Protein AF-A0A3M2E470-F1 (afdb_monomer_lite)

Structure (mmCIF, N/CA/C/O backbone):
data_AF-A0A3M2E470-F1
#
_entry.id   AF-A0A3M2E470-F1
#
loop_
_atom_site.group_PDB
_atom_site.id
_atom_site.type_symbol
_atom_site.label_atom_id
_atom_site.label_alt_id
_atom_site.label_comp_id
_atom_site.label_asym_id
_atom_site.label_entity_id
_atom_site.label_seq_id
_atom_site.pdbx_PDB_ins_code
_atom_site.Cartn_x
_atom_site.Cartn_y
_atom_site.Cartn_z
_atom_site.occupancy
_atom_site.B_iso_or_equiv
_atom_site.auth_seq_id
_atom_site.auth_comp_id
_atom_site.auth_asym_id
_atom_site.auth_atom_id
_atom_site.pdbx_PDB_model_num
ATOM 1 N N . MET A 1 1 ? 44.535 25.023 -62.979 1.00 59.34 1 MET A N 1
ATOM 2 C CA . MET A 1 1 ? 44.229 23.663 -62.480 1.00 59.34 1 MET A CA 1
ATOM 3 C C . MET A 1 1 ? 44.242 23.589 -60.950 1.00 59.34 1 MET A C 1
ATOM 5 O O . MET A 1 1 ? 43.274 23.107 -60.384 1.00 59.34 1 MET A O 1
ATOM 9 N N . ASN A 1 2 ? 45.252 24.144 -60.268 1.00 74.06 2 ASN A N 1
ATOM 10 C CA . ASN A 1 2 ? 45.371 24.056 -58.799 1.00 74.06 2 ASN A CA 1
ATOM 11 C C . ASN A 1 2 ? 44.248 24.772 -58.020 1.00 74.06 2 ASN A C 1
ATOM 13 O O . ASN A 1 2 ? 43.764 24.241 -57.028 1.00 74.06 2 ASN A O 1
ATOM 17 N N . LEU A 1 3 ? 43.778 25.935 -58.491 1.00 79.00 3 LEU A N 1
ATOM 18 C CA . LEU A 1 3 ? 42.734 26.709 -57.801 1.00 79.00 3 LEU A CA 1
ATOM 19 C C . LEU A 1 3 ? 41.380 25.972 -57.759 1.00 79.00 3 LEU A C 1
ATOM 21 O O . LEU A 1 3 ? 40.707 25.953 -56.736 1.00 79.00 3 LEU A O 1
ATOM 25 N N . THR A 1 4 ? 41.007 25.313 -58.857 1.00 81.88 4 THR A N 1
ATOM 26 C CA . THR A 1 4 ? 39.757 24.549 -58.978 1.00 81.88 4 THR A CA 1
ATOM 27 C C . THR A 1 4 ? 39.742 23.343 -58.041 1.00 81.88 4 THR A C 1
ATOM 29 O O . THR A 1 4 ? 38.728 23.070 -57.408 1.00 81.88 4 THR A O 1
ATOM 32 N N . VAL A 1 5 ? 40.883 22.658 -57.906 1.00 81.88 5 VAL A N 1
ATOM 33 C CA . VAL A 1 5 ? 41.049 21.518 -56.991 1.00 81.88 5 VAL A CA 1
ATOM 34 C C . VAL A 1 5 ? 40.946 21.962 -55.528 1.00 81.88 5 VAL A C 1
ATOM 36 O O . VAL A 1 5 ? 40.300 21.280 -54.738 1.00 81.88 5 VAL A O 1
ATOM 39 N N . ILE A 1 6 ? 41.512 23.124 -55.174 1.00 84.25 6 ILE A N 1
ATOM 40 C CA . ILE A 1 6 ? 41.421 23.701 -53.819 1.00 84.25 6 ILE A CA 1
ATOM 41 C C . ILE A 1 6 ? 39.975 24.091 -53.474 1.00 84.25 6 ILE A C 1
ATOM 43 O O . ILE A 1 6 ? 39.504 23.828 -52.370 1.00 84.25 6 ILE A O 1
ATOM 47 N N . ILE A 1 7 ? 39.245 24.691 -54.416 1.00 85.12 7 ILE A N 1
ATOM 48 C CA . ILE A 1 7 ? 37.839 25.063 -54.197 1.00 85.12 7 ILE A CA 1
ATOM 49 C C . ILE A 1 7 ? 36.968 23.807 -54.049 1.00 85.12 7 ILE A C 1
ATOM 51 O O . ILE A 1 7 ? 36.155 23.731 -53.126 1.00 85.12 7 ILE A O 1
ATOM 55 N N . LEU A 1 8 ? 37.163 22.793 -54.904 1.00 86.00 8 LEU A N 1
ATOM 56 C CA . LEU A 1 8 ? 36.425 21.530 -54.805 1.00 86.00 8 LEU A CA 1
ATOM 57 C C . LEU A 1 8 ? 36.692 20.802 -53.481 1.00 86.00 8 LEU A C 1
ATOM 59 O O . LEU A 1 8 ? 35.752 20.286 -52.874 1.00 86.00 8 LEU A O 1
ATOM 63 N N . SER A 1 9 ? 37.943 20.760 -53.012 1.00 85.75 9 SER A N 1
ATOM 64 C CA . SER A 1 9 ? 38.275 20.110 -51.740 1.00 85.75 9 SER A CA 1
ATOM 65 C C . SER A 1 9 ? 37.647 20.839 -50.549 1.00 85.75 9 SER A C 1
ATOM 67 O O . SER A 1 9 ? 37.080 20.184 -49.674 1.00 85.75 9 SER A O 1
ATOM 69 N N . GLY A 1 10 ? 37.635 22.177 -50.558 1.00 86.94 10 GLY A N 1
ATOM 70 C CA . GLY A 1 10 ? 36.951 22.987 -49.546 1.00 86.94 10 GLY A CA 1
ATOM 71 C C . GLY A 1 10 ? 35.447 22.705 -49.470 1.00 86.94 10 GLY A C 1
ATOM 72 O O . GLY A 1 10 ? 34.917 22.458 -48.386 1.00 86.94 10 GLY A O 1
ATOM 73 N N . ILE A 1 11 ? 34.765 22.661 -50.621 1.00 88.62 11 ILE A N 1
ATOM 74 C CA . ILE A 1 11 ? 33.331 22.327 -50.696 1.00 88.62 11 ILE A CA 1
ATOM 75 C C . ILE A 1 11 ? 33.075 20.898 -50.193 1.00 88.62 11 ILE A C 1
ATOM 77 O O . ILE A 1 11 ? 32.142 20.665 -49.425 1.00 88.62 11 ILE A O 1
ATOM 81 N N . THR A 1 12 ? 33.928 19.942 -50.569 1.00 87.31 12 THR A N 1
ATOM 82 C CA . THR A 1 12 ? 33.795 18.534 -50.163 1.00 87.31 12 THR A CA 1
ATOM 83 C C . THR A 1 12 ? 33.929 18.365 -48.645 1.00 87.31 12 THR A C 1
ATOM 85 O O . THR A 1 12 ? 33.116 17.677 -48.028 1.00 87.31 12 THR A O 1
ATOM 88 N N . ILE A 1 13 ? 34.896 19.040 -48.013 1.00 89.56 13 ILE A N 1
ATOM 89 C CA . ILE A 1 13 ? 35.075 19.021 -46.551 1.00 89.56 13 ILE A CA 1
ATOM 90 C C . ILE A 1 13 ? 33.859 19.632 -45.840 1.00 89.56 13 ILE A C 1
ATOM 92 O O . ILE A 1 13 ? 33.401 19.089 -44.834 1.00 89.56 13 ILE A O 1
ATOM 96 N N . LEU A 1 14 ? 33.296 20.721 -46.375 1.00 89.31 14 LEU A N 1
ATOM 97 C CA . LEU A 1 14 ? 32.089 21.354 -45.834 1.00 89.31 14 LEU A CA 1
ATOM 98 C C . LEU A 1 14 ? 30.879 20.412 -45.856 1.00 89.31 14 LEU A C 1
ATOM 100 O O . LEU A 1 14 ? 30.180 20.285 -44.849 1.00 89.31 14 LEU A O 1
ATOM 104 N N . ILE A 1 15 ? 30.662 19.710 -46.971 1.00 89.25 15 ILE A N 1
ATOM 105 C CA . ILE A 1 15 ? 29.572 18.733 -47.104 1.00 89.25 15 ILE A CA 1
ATOM 106 C C . ILE A 1 15 ? 29.766 17.570 -46.123 1.00 89.25 15 ILE A C 1
ATOM 108 O O . ILE A 1 15 ? 28.826 17.202 -45.418 1.00 89.25 15 ILE A O 1
ATOM 112 N N . ILE A 1 16 ? 30.982 17.022 -46.018 1.00 90.12 16 ILE A N 1
ATOM 113 C CA . ILE A 1 16 ? 31.290 15.945 -45.063 1.00 90.12 16 ILE A CA 1
ATOM 114 C C . ILE A 1 16 ? 31.043 16.414 -43.623 1.00 90.12 16 ILE A C 1
ATOM 116 O O . ILE A 1 16 ? 30.417 15.694 -42.849 1.00 90.12 16 ILE A O 1
ATOM 120 N N . SER A 1 17 ? 31.469 17.629 -43.269 1.00 86.31 17 SER A N 1
ATOM 121 C CA . SER A 1 17 ? 31.262 18.198 -41.932 1.00 86.31 17 SER A CA 1
ATOM 122 C C . SER A 1 17 ? 29.773 18.338 -41.585 1.00 86.31 17 SER A C 1
ATOM 124 O O . SER A 1 17 ? 29.350 17.936 -40.499 1.00 86.31 17 SER A O 1
ATOM 126 N N . LEU A 1 18 ? 28.949 18.814 -42.528 1.00 87.56 18 LEU A N 1
ATOM 127 C CA . LEU A 1 18 ? 27.493 18.899 -42.359 1.00 87.56 18 LEU A CA 1
ATOM 128 C C . LEU A 1 18 ? 26.853 17.518 -42.155 1.00 87.56 18 LEU A C 1
ATOM 130 O O . LEU A 1 18 ? 26.026 17.350 -41.256 1.00 87.56 18 LEU A O 1
ATOM 134 N N . LEU A 1 19 ? 27.261 16.516 -42.941 1.00 88.75 19 LEU A N 1
ATOM 135 C CA . LEU A 1 19 ? 26.760 15.144 -42.814 1.00 88.75 19 LEU A CA 1
ATOM 136 C C . LEU A 1 19 ? 27.164 14.502 -41.478 1.00 88.75 19 LEU A C 1
ATOM 138 O O . LEU A 1 19 ? 26.324 13.895 -40.810 1.00 88.75 19 LEU A O 1
ATOM 142 N N . VAL A 1 20 ? 28.422 14.670 -41.054 1.00 90.81 20 VAL A N 1
ATOM 143 C CA . VAL A 1 20 ? 28.926 14.160 -39.768 1.00 90.81 20 VAL A CA 1
ATOM 144 C C . VAL A 1 20 ? 28.214 14.840 -38.600 1.00 90.81 20 VAL A C 1
ATOM 146 O O . VAL A 1 20 ? 27.766 14.155 -37.682 1.00 90.81 20 VAL A O 1
ATOM 149 N N . SER A 1 21 ? 28.043 16.163 -38.645 1.00 89.69 21 SER A N 1
ATOM 150 C CA . SER A 1 21 ? 27.326 16.918 -37.612 1.00 89.69 21 SER A CA 1
ATOM 151 C C . SER A 1 21 ? 25.865 16.467 -37.492 1.00 89.69 21 SER A C 1
ATOM 153 O O . SER A 1 21 ? 25.400 16.142 -36.398 1.00 89.69 21 SER A O 1
ATOM 155 N N . GLY A 1 22 ? 25.162 16.321 -38.623 1.00 88.12 22 GLY A N 1
ATOM 156 C CA . GLY A 1 22 ? 23.788 15.814 -38.646 1.00 88.12 22 GLY A CA 1
ATOM 157 C C . GLY A 1 22 ? 23.665 14.385 -38.103 1.00 88.12 22 GLY A C 1
ATOM 158 O O . GLY A 1 22 ? 22.729 14.077 -37.361 1.00 88.12 22 GLY A O 1
ATOM 159 N N . TYR A 1 23 ? 24.629 13.512 -38.411 1.00 90.38 23 TYR A N 1
ATOM 160 C CA . TYR A 1 23 ? 24.685 12.161 -37.849 1.00 90.38 23 TYR A CA 1
ATOM 161 C C . TYR A 1 23 ? 24.928 12.172 -36.333 1.00 90.38 23 TYR A C 1
ATOM 163 O O . TYR A 1 23 ? 24.230 11.474 -35.594 1.00 90.38 23 TYR A O 1
ATOM 171 N N . LEU A 1 24 ? 25.871 12.989 -35.851 1.00 90.00 24 LEU A N 1
ATOM 172 C CA . LEU A 1 24 ? 26.156 13.134 -34.422 1.00 90.00 24 LEU A CA 1
ATOM 173 C C . LEU A 1 24 ? 24.943 13.671 -33.656 1.00 90.00 24 LEU A C 1
ATOM 175 O O . LEU A 1 24 ? 24.621 13.141 -32.593 1.00 90.00 24 LEU A O 1
ATOM 179 N N . GLN A 1 25 ? 24.227 14.650 -34.212 1.00 88.06 25 GLN A N 1
ATOM 180 C CA . GLN A 1 25 ? 23.020 15.206 -33.601 1.00 88.06 25 GLN A CA 1
ATOM 181 C C . GLN A 1 25 ? 21.886 14.175 -33.528 1.00 88.06 25 GLN A C 1
ATOM 183 O O . GLN A 1 25 ? 21.301 13.990 -32.461 1.00 88.06 25 GLN A O 1
ATOM 188 N N . LYS A 1 26 ? 21.618 13.438 -34.618 1.00 89.25 26 LYS A N 1
ATOM 189 C CA . LYS A 1 26 ? 20.627 12.345 -34.614 1.00 89.25 26 LYS A CA 1
ATOM 190 C C . LYS A 1 26 ? 20.996 11.252 -33.613 1.00 89.25 26 LYS A C 1
ATOM 192 O O . LYS A 1 26 ? 20.149 10.789 -32.852 1.00 89.25 26 LYS A O 1
ATOM 197 N N . ARG A 1 27 ? 22.272 10.859 -33.562 1.00 91.00 27 ARG A N 1
ATOM 198 C CA . ARG A 1 27 ? 22.765 9.873 -32.591 1.00 91.00 27 ARG A CA 1
ATOM 199 C C . ARG A 1 27 ? 22.592 10.370 -31.154 1.00 91.00 27 ARG A C 1
ATOM 201 O O . ARG A 1 27 ? 22.166 9.593 -30.302 1.00 91.00 27 ARG A O 1
ATOM 208 N N . ALA A 1 28 ? 22.884 11.642 -30.886 1.00 89.62 28 ALA A N 1
ATOM 209 C CA . ALA A 1 28 ? 22.699 12.250 -29.572 1.00 89.62 28 ALA A CA 1
ATOM 210 C C . ALA A 1 28 ? 21.221 12.276 -29.151 1.00 89.62 28 ALA A C 1
ATOM 212 O O . ALA A 1 28 ? 20.917 11.927 -28.013 1.00 89.62 28 ALA A O 1
ATOM 213 N N . GLN A 1 29 ? 20.303 12.601 -30.068 1.00 92.00 29 GLN A N 1
ATOM 214 C CA . GLN A 1 29 ? 18.857 12.553 -29.816 1.00 92.00 29 GLN A CA 1
ATOM 215 C C . GLN A 1 29 ? 18.388 11.136 -29.465 1.00 92.00 29 GLN A C 1
ATOM 217 O O . GLN A 1 29 ? 17.754 10.942 -28.432 1.00 92.00 29 GLN A O 1
ATOM 222 N N . ILE A 1 30 ? 18.789 10.125 -30.244 1.00 91.06 30 ILE A N 1
ATOM 223 C CA . ILE A 1 30 ? 18.441 8.720 -29.971 1.00 91.06 30 ILE A CA 1
ATOM 224 C C . ILE A 1 30 ? 18.983 8.268 -28.606 1.00 91.06 30 ILE A C 1
ATOM 226 O O . ILE A 1 30 ? 18.294 7.574 -27.856 1.00 91.06 30 ILE A O 1
ATOM 230 N N . LEU A 1 31 ? 20.219 8.644 -28.260 1.00 90.75 31 LEU A N 1
ATOM 231 C CA . LEU A 1 31 ? 20.801 8.320 -26.954 1.00 90.75 31 LEU A CA 1
ATOM 232 C C . LEU A 1 31 ? 20.061 9.022 -25.808 1.00 90.75 31 LEU A C 1
ATOM 234 O O . LEU A 1 31 ? 19.823 8.398 -24.773 1.00 90.75 31 LEU A O 1
ATOM 238 N N . ALA A 1 32 ? 19.662 10.281 -25.995 1.00 91.00 32 ALA A N 1
ATOM 239 C CA . ALA A 1 32 ? 18.882 11.028 -25.015 1.00 91.00 32 ALA A CA 1
ATOM 240 C C . ALA A 1 32 ? 17.500 10.393 -24.787 1.00 91.00 32 ALA A C 1
ATOM 242 O O . ALA A 1 32 ? 17.121 10.168 -23.638 1.00 91.00 32 ALA A O 1
ATOM 243 N N . GLU A 1 33 ? 16.792 10.011 -25.854 1.00 92.88 33 GLU A N 1
ATOM 244 C CA . GLU A 1 33 ? 15.506 9.310 -25.760 1.00 92.88 33 GLU A CA 1
ATOM 245 C C . GLU A 1 33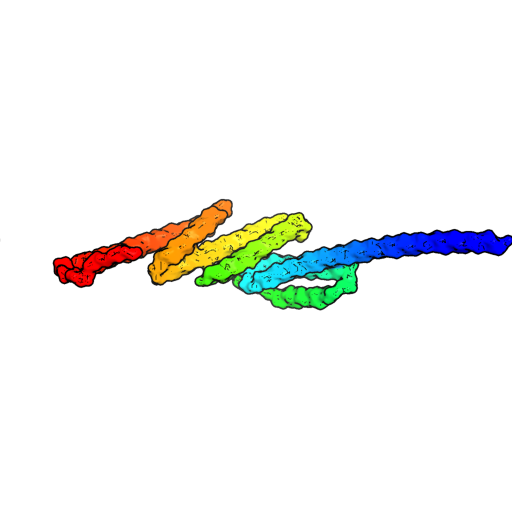 ? 15.633 7.964 -25.041 1.00 92.88 33 GLU A C 1
ATOM 247 O O . GLU A 1 33 ? 14.828 7.642 -24.165 1.00 92.88 33 GLU A O 1
ATOM 252 N N . LYS A 1 34 ? 16.662 7.173 -25.373 1.00 93.00 34 LYS A N 1
ATOM 253 C CA . LYS A 1 34 ? 16.939 5.901 -24.691 1.00 93.00 34 LYS A CA 1
ATOM 254 C C . LYS A 1 34 ? 17.196 6.109 -23.201 1.00 93.00 34 LYS A C 1
ATOM 256 O O . LYS A 1 34 ? 16.607 5.412 -22.376 1.00 93.00 34 LYS A O 1
ATOM 261 N N . ARG A 1 35 ? 18.014 7.104 -22.844 1.00 91.81 35 ARG A N 1
ATOM 262 C CA . ARG A 1 35 ? 18.291 7.458 -21.446 1.00 91.81 35 ARG A CA 1
ATOM 263 C C . ARG A 1 35 ? 17.029 7.911 -20.718 1.00 91.81 35 ARG A C 1
ATOM 265 O O . ARG A 1 35 ? 16.817 7.503 -19.578 1.00 91.81 35 ARG A O 1
ATOM 272 N N . GLN A 1 36 ? 16.182 8.713 -21.358 1.00 93.69 36 GLN A N 1
ATOM 273 C CA . GLN A 1 36 ? 14.912 9.147 -20.782 1.00 93.69 36 GLN A CA 1
ATOM 274 C C . GLN A 1 36 ? 13.989 7.951 -20.520 1.00 93.69 36 GLN A C 1
ATOM 276 O O . GLN A 1 36 ? 13.526 7.789 -19.394 1.00 93.69 36 GLN A O 1
ATOM 281 N N . LYS A 1 37 ? 13.795 7.063 -21.505 1.00 93.69 37 LYS A N 1
ATOM 282 C CA . LYS A 1 37 ? 12.983 5.841 -21.353 1.00 93.69 37 LYS A CA 1
ATOM 283 C C . LYS A 1 37 ? 13.509 4.930 -20.243 1.00 93.69 37 LYS A C 1
ATOM 285 O O . LYS A 1 37 ? 12.730 4.468 -19.408 1.00 93.69 37 LYS A O 1
ATOM 290 N N . ALA A 1 38 ? 14.825 4.720 -20.186 1.00 94.31 38 ALA A N 1
ATOM 291 C CA . ALA A 1 38 ? 15.453 3.944 -19.120 1.00 94.31 38 ALA A CA 1
ATOM 292 C C . ALA A 1 38 ? 15.195 4.560 -17.740 1.00 94.31 38 ALA A C 1
ATOM 294 O O . ALA A 1 38 ? 14.803 3.863 -16.807 1.00 94.31 38 ALA A O 1
ATOM 295 N N . THR A 1 39 ? 15.343 5.880 -17.634 1.00 93.94 39 THR A N 1
ATOM 296 C CA . THR A 1 39 ? 15.096 6.638 -16.403 1.00 93.94 39 THR A CA 1
ATOM 297 C C . THR A 1 39 ? 13.635 6.518 -15.962 1.00 93.94 39 THR A C 1
ATOM 299 O O . THR A 1 39 ? 13.365 6.258 -14.791 1.00 93.94 39 THR A O 1
ATOM 302 N N . THR A 1 40 ? 12.678 6.633 -16.889 1.00 94.31 40 THR A N 1
ATOM 303 C CA . THR A 1 40 ? 11.248 6.454 -16.598 1.00 94.31 40 THR A CA 1
ATOM 304 C C . THR A 1 40 ? 10.965 5.074 -16.013 1.00 94.31 40 THR A C 1
ATOM 306 O O . THR A 1 40 ? 10.325 4.978 -14.964 1.00 94.31 40 THR A O 1
ATOM 309 N N . HIS A 1 41 ? 11.469 4.008 -16.639 1.00 95.00 41 HIS A N 1
ATOM 310 C CA . HIS A 1 41 ? 11.281 2.656 -16.118 1.00 95.00 41 HIS A CA 1
ATOM 311 C C . HIS A 1 41 ? 11.978 2.450 -14.774 1.00 95.00 41 HIS A C 1
ATOM 313 O O . HIS A 1 41 ? 11.378 1.888 -13.861 1.00 95.00 41 HIS A O 1
ATOM 319 N N . PHE A 1 42 ? 13.193 2.971 -14.601 1.00 95.69 42 PHE A N 1
ATOM 320 C CA . PHE A 1 42 ? 13.886 2.903 -13.320 1.00 95.69 42 PHE A CA 1
ATOM 321 C C . PHE A 1 42 ? 13.072 3.556 -12.196 1.00 95.69 42 PHE A C 1
ATOM 323 O O . PHE A 1 42 ? 12.868 2.946 -11.148 1.00 95.69 42 PHE A O 1
ATOM 330 N N . TYR A 1 43 ? 12.529 4.757 -12.419 1.00 94.69 43 TYR A N 1
ATOM 331 C CA . TYR A 1 43 ? 11.699 5.434 -11.419 1.00 94.69 43 TYR A CA 1
ATOM 332 C C . TYR A 1 43 ? 10.385 4.701 -11.131 1.00 94.69 43 TYR A C 1
ATOM 334 O O . TYR A 1 43 ? 9.954 4.666 -9.979 1.00 94.69 43 TYR A O 1
ATOM 342 N N . GLN A 1 44 ? 9.757 4.080 -12.133 1.00 93.94 44 GLN A N 1
ATOM 343 C CA . GLN A 1 44 ? 8.566 3.245 -11.927 1.00 93.94 44 GLN A CA 1
ATOM 344 C C . GLN A 1 44 ? 8.873 2.021 -11.049 1.00 93.94 44 GLN A C 1
ATOM 346 O O . GLN A 1 44 ? 8.135 1.739 -10.096 1.00 93.94 44 GLN A O 1
ATOM 351 N N . GLY A 1 45 ? 9.990 1.338 -11.321 1.00 95.06 45 GLY A N 1
ATOM 352 C CA . GLY A 1 45 ? 10.483 0.236 -10.494 1.00 95.06 45 GLY A CA 1
ATOM 353 C C . GLY A 1 45 ? 10.796 0.693 -9.068 1.00 95.06 45 GLY A C 1
ATOM 354 O O . GLY A 1 45 ? 10.302 0.101 -8.112 1.00 95.06 45 GLY A O 1
ATOM 355 N N . LEU A 1 46 ? 11.503 1.816 -8.914 1.00 95.19 46 LEU A N 1
ATOM 356 C CA . LEU A 1 46 ? 11.855 2.385 -7.612 1.00 95.19 46 LEU A CA 1
ATOM 357 C C . LEU A 1 46 ? 10.618 2.766 -6.789 1.00 95.19 46 LEU A C 1
ATOM 359 O O . LEU A 1 46 ? 10.558 2.489 -5.591 1.00 95.19 46 LEU A O 1
ATOM 363 N N . ASN A 1 47 ? 9.620 3.396 -7.410 1.00 94.38 47 ASN A N 1
ATOM 364 C CA . ASN A 1 47 ? 8.375 3.760 -6.733 1.00 94.38 47 ASN A CA 1
ATOM 365 C C . ASN A 1 47 ? 7.630 2.516 -6.239 1.00 94.38 47 ASN A C 1
ATOM 367 O O . ASN A 1 47 ? 7.188 2.476 -5.092 1.00 94.38 47 ASN A O 1
ATOM 371 N N . THR A 1 48 ? 7.567 1.471 -7.064 1.00 95.81 48 THR A N 1
ATOM 372 C CA . THR A 1 48 ? 6.947 0.195 -6.686 1.00 95.81 48 THR A CA 1
ATOM 373 C C . THR A 1 48 ? 7.746 -0.513 -5.579 1.00 95.81 48 THR A C 1
ATOM 375 O O . THR A 1 48 ? 7.158 -1.028 -4.628 1.00 95.81 48 THR A O 1
ATOM 378 N N . ALA A 1 49 ? 9.081 -0.460 -5.619 1.00 94.81 49 ALA A N 1
ATOM 379 C CA . ALA A 1 49 ? 9.949 -1.002 -4.573 1.00 94.81 49 ALA A CA 1
ATOM 380 C C . ALA A 1 49 ? 9.762 -0.286 -3.222 1.00 94.81 49 ALA A C 1
ATOM 382 O O . ALA A 1 49 ? 9.683 -0.939 -2.182 1.00 94.81 49 ALA A O 1
ATOM 383 N N . LYS A 1 50 ? 9.593 1.043 -3.229 1.00 95.25 50 LYS A N 1
ATOM 384 C CA . LYS A 1 50 ? 9.259 1.811 -2.018 1.00 95.25 50 LYS A CA 1
ATOM 385 C C . LYS A 1 50 ? 7.922 1.376 -1.419 1.00 95.25 50 LYS A C 1
ATOM 387 O O . LYS A 1 50 ? 7.804 1.288 -0.200 1.00 95.25 50 LYS A O 1
ATOM 392 N N . VAL A 1 51 ? 6.921 1.081 -2.252 1.00 94.69 51 VAL A N 1
ATOM 393 C CA . VAL A 1 51 ? 5.636 0.544 -1.775 1.00 94.69 51 VAL A CA 1
ATOM 394 C C . VAL A 1 51 ? 5.827 -0.838 -1.151 1.00 94.69 51 VAL A C 1
ATOM 396 O O . VAL A 1 51 ? 5.336 -1.060 -0.049 1.00 94.69 51 VAL A O 1
ATOM 399 N N . LEU A 1 52 ? 6.609 -1.728 -1.769 1.00 93.88 52 LEU A N 1
ATOM 400 C CA . LEU A 1 52 ? 6.955 -3.027 -1.174 1.00 93.88 52 LEU A CA 1
ATOM 401 C C . LEU A 1 52 ? 7.627 -2.887 0.203 1.00 93.88 52 LEU A C 1
ATOM 403 O O . LEU A 1 52 ? 7.317 -3.647 1.120 1.00 93.88 52 LEU A O 1
ATOM 407 N N . ASP A 1 53 ? 8.514 -1.906 0.376 1.00 92.62 53 ASP A N 1
ATOM 408 C CA . ASP A 1 53 ? 9.162 -1.641 1.666 1.00 92.62 53 ASP A CA 1
ATOM 409 C C . ASP A 1 53 ? 8.173 -1.158 2.734 1.00 92.62 53 ASP A C 1
ATOM 411 O O . ASP A 1 53 ? 8.251 -1.592 3.887 1.00 92.62 53 ASP A O 1
ATOM 415 N N . LEU A 1 54 ? 7.203 -0.319 2.355 1.00 92.25 54 LEU A N 1
ATOM 416 C CA . LEU A 1 54 ? 6.142 0.149 3.255 1.00 92.25 54 LEU A CA 1
ATOM 417 C C . LEU A 1 54 ? 5.247 -0.990 3.760 1.00 92.25 54 LEU A C 1
ATOM 419 O O . LEU A 1 54 ? 4.697 -0.891 4.858 1.00 92.25 54 LEU A O 1
ATOM 423 N N . LEU A 1 55 ? 5.111 -2.067 2.986 1.00 90.81 55 LEU A N 1
ATOM 424 C CA . LEU A 1 55 ? 4.278 -3.221 3.326 1.00 90.81 55 LEU A CA 1
ATOM 425 C C . LEU A 1 55 ? 4.955 -4.210 4.282 1.00 90.81 55 LEU A C 1
ATOM 427 O O . LEU A 1 55 ? 4.332 -5.194 4.681 1.00 90.81 55 LEU A O 1
ATOM 431 N N . ARG A 1 56 ? 6.201 -3.965 4.713 1.00 86.12 56 ARG A N 1
ATOM 432 C CA . ARG A 1 56 ? 6.851 -4.814 5.723 1.00 86.12 56 ARG A CA 1
ATOM 433 C C . ARG A 1 56 ? 5.994 -4.927 6.987 1.00 86.12 56 ARG A C 1
ATOM 435 O O . ARG A 1 56 ? 5.641 -3.927 7.616 1.00 86.12 56 ARG A O 1
ATOM 442 N N . GLY A 1 57 ? 5.700 -6.171 7.368 1.00 83.56 57 GLY A N 1
ATOM 443 C CA . GLY A 1 57 ? 4.895 -6.504 8.546 1.00 83.56 57 GLY A CA 1
ATOM 444 C C . GLY A 1 57 ? 3.382 -6.353 8.358 1.00 83.56 57 GLY A C 1
ATOM 445 O O . GLY A 1 57 ? 2.645 -6.607 9.306 1.00 83.56 57 GLY A O 1
ATOM 446 N N . VAL A 1 58 ? 2.918 -5.969 7.165 1.00 89.81 58 VAL A N 1
ATOM 447 C CA . VAL A 1 58 ? 1.496 -5.927 6.808 1.00 89.81 58 VAL A CA 1
ATOM 448 C C . VAL A 1 58 ? 1.142 -7.210 6.061 1.00 89.81 58 VAL A C 1
ATOM 450 O O . VAL A 1 58 ? 1.843 -7.631 5.142 1.00 89.81 58 VAL A O 1
ATOM 453 N N . VAL A 1 59 ? 0.055 -7.853 6.470 1.00 89.75 59 VAL A N 1
ATOM 454 C CA . VAL A 1 59 ? -0.519 -9.006 5.781 1.00 89.75 59 VAL A CA 1
ATOM 455 C C . VAL A 1 59 ? -1.232 -8.494 4.536 1.00 89.75 59 VAL A C 1
ATOM 457 O O . VAL A 1 59 ? -2.216 -7.763 4.630 1.00 89.75 59 VAL A O 1
ATOM 460 N N . VAL A 1 60 ? -0.712 -8.869 3.373 1.00 91.44 60 VAL A N 1
ATOM 461 C CA . VAL A 1 60 ? -1.262 -8.526 2.060 1.00 91.44 60 VAL A CA 1
ATOM 462 C C . VAL A 1 60 ? -1.411 -9.824 1.259 1.00 91.44 60 VAL A C 1
ATOM 464 O O . VAL A 1 60 ? -0.548 -10.700 1.386 1.00 91.44 60 VAL A O 1
ATOM 467 N N . PRO A 1 61 ? -2.473 -9.963 0.447 1.00 91.38 61 PRO A N 1
ATOM 468 C CA . PRO A 1 61 ? -2.656 -11.061 -0.481 1.00 91.38 61 PRO A CA 1
ATOM 469 C C . PRO A 1 61 ? -1.397 -11.345 -1.306 1.00 91.38 61 PRO A C 1
ATOM 471 O O . PRO A 1 61 ? -0.692 -10.441 -1.769 1.00 91.38 61 PRO A O 1
ATOM 474 N N . SER A 1 62 ? -1.078 -12.634 -1.439 1.00 91.38 62 SER A N 1
ATOM 475 C CA . SER A 1 62 ? 0.177 -13.068 -2.061 1.00 91.38 62 SER A CA 1
ATOM 476 C C . SER A 1 62 ? 0.260 -12.710 -3.546 1.00 91.38 62 SER A C 1
ATOM 478 O O . SER A 1 62 ? 1.351 -12.498 -4.065 1.00 91.38 62 SER A O 1
ATOM 480 N N . ASP A 1 63 ? -0.883 -12.628 -4.218 1.00 92.56 63 ASP A N 1
ATOM 481 C CA . ASP A 1 63 ? -1.036 -12.203 -5.605 1.00 92.56 63 ASP A CA 1
ATOM 482 C C . ASP A 1 63 ? -0.628 -10.737 -5.797 1.00 92.56 63 ASP A C 1
ATOM 484 O O . ASP A 1 63 ? 0.175 -10.461 -6.687 1.00 92.56 63 ASP A O 1
ATOM 488 N N . ILE A 1 64 ? -1.062 -9.825 -4.917 1.00 94.00 64 ILE A N 1
ATOM 489 C CA . ILE A 1 64 ? -0.633 -8.415 -4.926 1.00 94.00 64 ILE A CA 1
ATOM 490 C C . ILE A 1 64 ? 0.886 -8.331 -4.756 1.00 94.00 64 ILE A C 1
ATOM 492 O O . ILE A 1 64 ? 1.569 -7.659 -5.526 1.00 94.00 64 ILE A O 1
ATOM 496 N N . MET A 1 65 ? 1.442 -9.039 -3.768 1.00 94.00 65 MET A N 1
ATOM 497 C CA . MET A 1 65 ? 2.884 -9.001 -3.499 1.00 94.00 65 MET A CA 1
ATOM 498 C C . MET A 1 65 ? 3.698 -9.555 -4.673 1.00 94.00 65 MET A C 1
ATOM 500 O O . MET A 1 65 ? 4.649 -8.911 -5.116 1.00 94.00 65 MET A O 1
ATOM 504 N N . LYS A 1 66 ? 3.305 -10.712 -5.223 1.00 93.56 66 LYS A N 1
ATOM 505 C CA . LYS A 1 66 ? 3.938 -11.311 -6.410 1.00 93.56 66 LYS A CA 1
ATOM 506 C C . LYS A 1 66 ? 3.874 -10.375 -7.611 1.00 93.56 66 LYS A C 1
ATOM 508 O O . LYS A 1 66 ? 4.872 -10.217 -8.311 1.00 93.56 66 LYS A O 1
ATOM 513 N N . TYR A 1 67 ? 2.727 -9.738 -7.826 1.00 95.06 67 TYR A N 1
ATOM 514 C CA . TYR A 1 67 ? 2.543 -8.777 -8.901 1.00 95.06 67 TYR A CA 1
ATOM 515 C C . TYR A 1 67 ? 3.490 -7.580 -8.758 1.00 95.06 67 TYR A C 1
ATOM 517 O O . TYR A 1 67 ? 4.204 -7.251 -9.702 1.00 95.06 67 TYR A O 1
ATOM 525 N N . LEU A 1 68 ? 3.577 -6.980 -7.567 1.00 95.94 68 LEU A N 1
ATOM 526 C CA . LEU A 1 68 ? 4.487 -5.862 -7.308 1.00 95.94 68 LEU A CA 1
ATOM 527 C C . LEU A 1 68 ? 5.960 -6.262 -7.493 1.00 95.94 68 LEU A C 1
ATOM 529 O O . LEU A 1 68 ? 6.711 -5.510 -8.110 1.00 95.94 68 LEU A O 1
ATOM 533 N N . PHE A 1 69 ? 6.377 -7.445 -7.023 1.00 95.88 69 PHE A N 1
ATOM 534 C CA . PHE A 1 69 ? 7.736 -7.952 -7.263 1.00 95.88 69 PHE A CA 1
ATOM 535 C C . PHE A 1 69 ? 8.034 -8.115 -8.758 1.00 95.88 69 PHE A C 1
ATOM 537 O O . PHE A 1 69 ? 9.058 -7.623 -9.233 1.00 95.88 69 PHE A O 1
ATOM 544 N N . ASN A 1 70 ? 7.126 -8.751 -9.506 1.00 95.81 70 ASN A N 1
ATOM 545 C CA . ASN A 1 70 ? 7.262 -8.926 -10.954 1.00 95.81 70 ASN A CA 1
ATOM 546 C C . ASN A 1 70 ? 7.325 -7.582 -11.688 1.00 95.81 70 ASN A C 1
ATOM 548 O O . ASN A 1 70 ? 8.085 -7.434 -12.644 1.00 95.81 70 ASN A O 1
ATOM 552 N N . LEU A 1 71 ? 6.546 -6.597 -11.241 1.00 95.38 71 LEU A N 1
ATOM 553 C CA . LEU A 1 71 ? 6.509 -5.271 -11.841 1.00 95.38 71 LEU A CA 1
ATOM 554 C C . LEU A 1 71 ? 7.839 -4.527 -11.647 1.00 95.38 71 LEU A C 1
ATOM 556 O O . LEU A 1 71 ? 8.369 -3.974 -12.611 1.00 95.38 71 LEU A O 1
ATOM 560 N N . VAL A 1 72 ? 8.417 -4.560 -10.439 1.00 96.88 72 VAL A N 1
ATOM 561 C CA . VAL A 1 72 ? 9.747 -3.977 -10.172 1.00 96.88 72 VAL A CA 1
ATOM 562 C C . VAL A 1 72 ? 10.809 -4.640 -11.045 1.00 96.88 72 VAL A C 1
ATOM 564 O O . VAL A 1 72 ? 11.554 -3.947 -11.736 1.00 96.88 72 VAL A O 1
ATOM 567 N N . GLU A 1 73 ? 10.844 -5.973 -11.053 1.00 96.25 73 GLU A N 1
ATOM 568 C CA . GLU A 1 73 ? 11.796 -6.749 -11.850 1.00 96.25 73 GLU A CA 1
ATOM 569 C C . GLU A 1 73 ? 11.682 -6.410 -13.345 1.00 96.25 73 GLU A C 1
ATOM 571 O O . GLU A 1 73 ? 12.686 -6.143 -14.007 1.00 96.25 73 GLU A O 1
ATOM 576 N N . THR A 1 74 ? 10.455 -6.342 -13.869 1.00 96.31 74 THR A N 1
ATOM 577 C CA . THR A 1 74 ? 10.180 -5.997 -15.271 1.00 96.31 74 THR A CA 1
ATOM 578 C C . THR A 1 74 ? 10.670 -4.592 -15.607 1.00 96.31 74 THR A C 1
ATOM 580 O O . THR A 1 74 ? 11.302 -4.388 -16.643 1.00 96.31 74 THR A O 1
ATOM 583 N N . HIS A 1 75 ? 10.409 -3.612 -14.742 1.00 96.38 75 HIS A N 1
ATOM 584 C CA . HIS A 1 75 ? 10.846 -2.239 -14.966 1.00 96.38 75 HIS A CA 1
ATOM 585 C C . HIS A 1 75 ? 12.365 -2.084 -14.911 1.00 96.38 75 HIS A C 1
ATOM 587 O O . HIS A 1 75 ? 12.929 -1.396 -15.760 1.00 96.38 75 HIS A O 1
ATOM 593 N N . TYR A 1 76 ? 13.045 -2.744 -13.975 1.00 97.12 76 TYR A N 1
ATOM 594 C CA . TYR A 1 76 ? 14.506 -2.704 -13.916 1.00 97.12 76 TYR A CA 1
ATOM 595 C C . TYR A 1 76 ? 15.154 -3.411 -15.112 1.00 97.12 76 TYR A C 1
ATOM 597 O O . TYR A 1 76 ? 16.082 -2.863 -15.708 1.00 97.12 76 TYR A O 1
ATOM 605 N N . LYS A 1 77 ? 14.613 -4.557 -15.550 1.00 96.25 77 LYS A N 1
ATOM 606 C CA . LYS A 1 77 ? 15.059 -5.231 -16.781 1.00 96.25 77 LYS A CA 1
ATOM 607 C C . LYS A 1 77 ? 14.877 -4.348 -18.019 1.00 96.25 77 LYS A C 1
ATOM 609 O O . LYS A 1 77 ? 15.817 -4.203 -18.794 1.00 96.25 77 LYS A O 1
ATOM 614 N N . LYS A 1 78 ? 13.726 -3.680 -18.164 1.00 95.38 78 LYS A N 1
ATOM 615 C CA . LYS A 1 78 ? 13.495 -2.708 -19.250 1.00 95.38 78 LYS A CA 1
ATOM 616 C C . LYS A 1 78 ? 14.447 -1.516 -19.168 1.00 95.38 78 LYS A C 1
ATOM 618 O O . LYS A 1 78 ? 14.974 -1.084 -20.186 1.00 95.38 78 LYS A O 1
ATOM 623 N N . ALA A 1 79 ? 14.708 -0.986 -17.973 1.00 95.31 79 ALA A N 1
ATOM 624 C CA . ALA A 1 79 ? 15.668 0.103 -17.800 1.00 95.31 79 ALA A CA 1
ATOM 625 C C . ALA A 1 79 ? 17.074 -0.302 -18.280 1.00 95.31 79 ALA A C 1
ATOM 627 O O . ALA A 1 79 ? 17.702 0.460 -19.015 1.00 95.31 79 ALA A O 1
ATOM 628 N N . LYS A 1 80 ? 17.518 -1.522 -17.944 1.00 95.69 80 LYS A N 1
ATOM 629 C CA . LYS A 1 80 ? 18.774 -2.105 -18.439 1.00 95.69 80 LYS A CA 1
ATOM 630 C C . LYS A 1 80 ? 18.773 -2.293 -19.960 1.00 95.69 80 LYS A C 1
ATOM 632 O O . LYS A 1 80 ? 19.777 -2.010 -20.600 1.00 95.69 80 LYS A O 1
ATOM 637 N N . GLU A 1 81 ? 17.660 -2.731 -20.545 1.00 94.88 81 GLU A N 1
ATOM 638 C CA . GLU A 1 81 ? 17.519 -2.899 -21.999 1.00 94.88 81 GLU A CA 1
ATOM 639 C C . GLU A 1 81 ? 17.661 -1.565 -22.752 1.00 94.88 81 GLU A C 1
ATOM 641 O O . GLU A 1 81 ? 18.405 -1.470 -23.729 1.00 94.88 81 GLU A O 1
ATOM 646 N N . PHE A 1 82 ? 17.000 -0.505 -22.274 1.00 92.75 82 PHE A N 1
ATOM 647 C CA . PHE A 1 82 ? 17.093 0.821 -22.891 1.00 92.75 82 PHE A CA 1
ATOM 648 C C . PHE A 1 82 ? 18.451 1.493 -22.663 1.00 92.75 82 PHE A C 1
ATOM 650 O O . PHE A 1 82 ? 18.934 2.209 -23.546 1.00 92.75 82 PHE A O 1
ATOM 657 N N . TRP A 1 83 ? 19.065 1.285 -21.495 1.00 93.19 83 TRP A N 1
ATOM 658 C CA . TRP A 1 83 ? 20.352 1.876 -21.140 1.00 93.19 83 TRP A CA 1
ATOM 659 C C . TRP A 1 83 ? 21.210 0.899 -20.314 1.00 93.19 83 TRP A C 1
ATOM 661 O O . TRP A 1 83 ? 21.190 0.943 -19.084 1.00 93.19 83 TRP A O 1
ATOM 671 N N . PRO A 1 84 ? 22.029 0.049 -20.961 1.00 91.38 84 PRO A N 1
ATOM 672 C CA . PRO A 1 84 ? 22.843 -0.953 -20.261 1.00 91.38 84 PRO A CA 1
ATOM 673 C C . PRO A 1 84 ? 23.881 -0.362 -19.301 1.00 91.38 84 PRO A C 1
ATOM 675 O O . PRO A 1 84 ? 24.313 -1.022 -18.367 1.00 91.38 84 PRO A O 1
ATOM 678 N N . GLN A 1 85 ? 24.272 0.896 -19.519 1.00 90.00 85 GLN A N 1
ATOM 679 C CA . GLN A 1 85 ? 25.227 1.627 -18.682 1.00 90.00 85 GLN A CA 1
ATOM 680 C C . GLN A 1 85 ? 24.550 2.303 -17.476 1.00 90.00 85 GLN A C 1
ATOM 682 O O . GLN A 1 85 ? 25.122 3.217 -16.881 1.00 90.00 85 GLN A O 1
ATOM 687 N N . TYR A 1 86 ? 23.300 1.947 -17.154 1.00 91.19 86 TYR A N 1
ATOM 688 C CA . TYR A 1 86 ? 22.589 2.566 -16.040 1.00 91.19 86 TYR A CA 1
ATOM 689 C C . TYR A 1 86 ? 23.276 2.180 -14.722 1.00 91.19 86 TYR A C 1
ATOM 691 O O . TYR A 1 86 ? 23.475 0.988 -14.477 1.00 91.19 86 TYR A O 1
ATOM 699 N N . PRO A 1 87 ? 23.651 3.146 -13.865 1.00 90.31 87 PRO A N 1
ATOM 700 C CA . PRO A 1 87 ? 24.416 2.848 -12.660 1.00 90.31 87 PRO A CA 1
ATOM 701 C C . PRO A 1 87 ? 23.690 1.854 -11.750 1.00 90.31 87 PRO A C 1
ATOM 703 O O . PRO A 1 87 ? 22.513 2.044 -11.445 1.00 90.31 87 PRO A O 1
ATOM 706 N N . ASN A 1 88 ? 24.405 0.826 -11.288 1.00 91.50 88 ASN A N 1
ATOM 707 C CA . ASN A 1 88 ? 23.941 -0.163 -10.306 1.00 91.50 88 ASN A CA 1
ATOM 708 C C . ASN A 1 88 ? 22.661 -0.936 -10.684 1.00 91.50 88 ASN A C 1
ATOM 710 O O . ASN A 1 88 ? 22.050 -1.553 -9.812 1.00 91.50 88 ASN A O 1
ATOM 714 N N . ILE A 1 89 ? 22.244 -0.933 -11.956 1.00 93.00 89 ILE A N 1
ATOM 715 C CA . ILE A 1 89 ? 20.984 -1.576 -12.358 1.00 93.00 89 ILE A CA 1
ATOM 716 C C . ILE A 1 89 ? 21.002 -3.089 -12.125 1.00 93.00 89 ILE A C 1
ATOM 718 O O . ILE A 1 89 ? 19.999 -3.649 -11.694 1.00 93.00 89 ILE A O 1
ATOM 722 N N . ASP A 1 90 ? 22.151 -3.733 -12.330 1.00 94.06 90 ASP A N 1
ATOM 723 C CA . ASP A 1 90 ? 22.326 -5.168 -12.094 1.00 94.06 90 ASP A CA 1
ATOM 724 C C . ASP A 1 90 ? 22.160 -5.523 -10.616 1.00 94.06 90 ASP A C 1
ATOM 726 O O . ASP A 1 90 ? 21.369 -6.398 -10.277 1.00 94.06 90 ASP A O 1
ATOM 730 N N . ALA A 1 91 ? 22.794 -4.755 -9.727 1.00 95.19 91 ALA A N 1
ATOM 731 C CA . ALA A 1 91 ? 22.664 -4.950 -8.287 1.00 95.19 91 ALA A CA 1
ATOM 732 C C . ALA A 1 91 ? 21.214 -4.761 -7.797 1.00 95.19 91 ALA A C 1
ATOM 734 O O . ALA A 1 91 ? 20.755 -5.486 -6.914 1.00 95.19 91 ALA A O 1
ATOM 735 N N . GLU A 1 92 ? 20.468 -3.807 -8.365 1.00 94.00 92 GLU A N 1
ATOM 736 C CA . GLU A 1 92 ? 19.051 -3.609 -8.030 1.00 94.00 92 GLU A CA 1
ATOM 737 C C . GLU A 1 92 ? 18.153 -4.739 -8.566 1.00 94.00 92 GLU A C 1
ATOM 739 O O . GLU A 1 92 ? 17.186 -5.119 -7.895 1.00 94.00 92 GLU A O 1
ATOM 744 N N . ILE A 1 93 ? 18.477 -5.314 -9.732 1.00 95.25 93 ILE A N 1
ATOM 745 C CA . ILE A 1 93 ? 17.805 -6.512 -10.259 1.00 95.25 93 ILE A CA 1
ATOM 746 C C . ILE A 1 93 ? 18.063 -7.708 -9.335 1.00 95.25 93 ILE A C 1
ATOM 748 O O . ILE A 1 93 ? 17.112 -8.343 -8.882 1.00 95.25 93 ILE A O 1
ATOM 752 N N . ASP A 1 94 ? 19.318 -7.980 -8.987 1.00 95.88 94 ASP A N 1
ATOM 753 C CA . ASP A 1 94 ? 19.673 -9.115 -8.128 1.00 95.88 94 ASP A CA 1
ATOM 754 C C . ASP A 1 94 ? 19.014 -8.997 -6.751 1.00 95.88 94 ASP A C 1
ATOM 756 O O . ASP A 1 94 ? 18.448 -9.954 -6.220 1.00 95.88 94 ASP A O 1
ATOM 760 N N . LYS A 1 95 ? 18.987 -7.783 -6.194 1.00 94.56 95 LYS A N 1
ATOM 761 C CA . LYS A 1 95 ? 18.311 -7.492 -4.929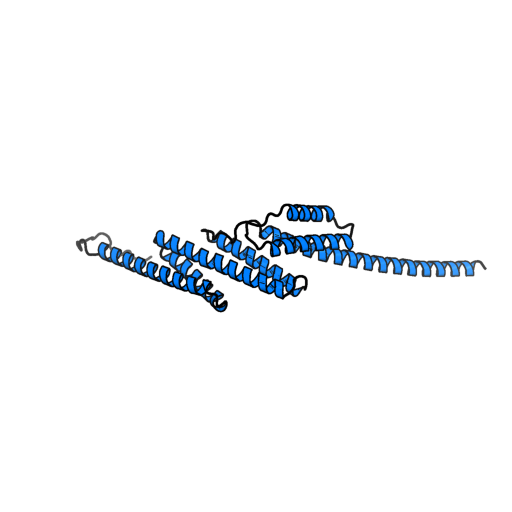 1.00 94.56 95 LYS A CA 1
ATOM 762 C C . LYS A 1 95 ? 16.814 -7.776 -4.992 1.00 94.56 95 LYS A C 1
ATOM 764 O O . LYS A 1 95 ? 16.271 -8.321 -4.028 1.00 94.56 95 LYS A O 1
ATOM 769 N N . ILE A 1 96 ? 16.114 -7.396 -6.066 1.00 94.88 96 ILE A N 1
ATOM 770 C CA . ILE A 1 96 ? 14.672 -7.663 -6.155 1.00 94.88 96 ILE A CA 1
ATOM 771 C C . ILE A 1 96 ? 14.384 -9.146 -6.401 1.00 94.88 96 ILE A C 1
ATOM 773 O O . ILE A 1 96 ? 13.453 -9.673 -5.791 1.00 94.88 96 ILE A O 1
ATOM 777 N N . VAL A 1 97 ? 15.205 -9.826 -7.206 1.00 94.31 97 VAL A N 1
ATOM 778 C CA . VAL A 1 97 ? 15.109 -11.274 -7.444 1.00 94.31 97 VAL A CA 1
ATOM 779 C C . VAL A 1 97 ? 15.296 -12.032 -6.132 1.00 94.31 97 VAL A C 1
ATOM 781 O O . VAL A 1 97 ? 14.407 -12.783 -5.733 1.00 94.31 97 VAL A O 1
ATOM 784 N N . LEU A 1 98 ? 16.353 -11.727 -5.376 1.00 93.94 98 LEU A N 1
ATOM 785 C CA . LEU A 1 98 ? 16.605 -12.347 -4.075 1.00 93.94 98 LEU A CA 1
ATOM 786 C C . LEU A 1 98 ? 15.445 -12.116 -3.094 1.00 93.94 98 LEU A C 1
ATOM 788 O O . LEU A 1 98 ? 15.030 -13.029 -2.377 1.00 93.94 98 LEU A O 1
ATOM 792 N N . ARG A 1 99 ? 14.884 -10.899 -3.054 1.00 91.81 99 ARG A N 1
ATOM 793 C CA . ARG A 1 99 ? 13.731 -10.582 -2.190 1.00 91.81 99 ARG A CA 1
ATOM 794 C C . ARG A 1 99 ? 12.466 -11.324 -2.606 1.00 91.81 99 ARG A C 1
ATOM 796 O O . ARG A 1 99 ? 11.701 -11.714 -1.728 1.00 91.81 99 ARG A O 1
ATOM 803 N N . LYS A 1 100 ? 12.246 -11.500 -3.908 1.00 92.50 100 LYS A N 1
ATOM 804 C CA . LYS A 1 100 ? 11.121 -12.251 -4.471 1.00 92.50 100 LYS A CA 1
ATOM 805 C C . LYS A 1 100 ? 11.235 -13.740 -4.144 1.00 92.50 100 LYS A C 1
ATOM 807 O O . LYS A 1 100 ? 10.251 -14.331 -3.718 1.00 92.50 100 LYS A O 1
ATOM 812 N N . GLU A 1 101 ? 12.421 -14.326 -4.279 1.00 91.56 101 GLU A N 1
ATOM 813 C CA . GLU A 1 101 ? 12.688 -15.731 -3.934 1.00 91.56 101 GLU A CA 1
ATOM 814 C C . GLU A 1 101 ? 12.586 -15.984 -2.427 1.00 91.56 101 GLU A C 1
ATOM 816 O O . GLU A 1 101 ? 12.026 -16.984 -1.983 1.00 91.56 101 GLU A O 1
ATOM 821 N N . SER A 1 102 ? 13.063 -15.032 -1.625 1.00 89.56 102 SER A N 1
ATOM 822 C CA . SER A 1 102 ? 12.983 -15.093 -0.162 1.00 89.56 102 SER A CA 1
ATOM 823 C C . SER A 1 102 ? 11.587 -14.765 0.381 1.00 89.56 102 SER A C 1
ATOM 825 O O . SER A 1 102 ? 11.348 -14.891 1.587 1.00 89.56 102 SER A O 1
ATOM 827 N N . TYR A 1 103 ? 10.659 -14.304 -0.465 1.00 87.81 103 TYR A N 1
ATOM 828 C CA . TYR A 1 103 ? 9.325 -13.915 -0.030 1.00 87.81 103 TYR A CA 1
ATOM 829 C C . TYR A 1 103 ? 8.503 -15.149 0.334 1.00 87.81 103 TYR A C 1
ATOM 831 O O . TYR A 1 103 ? 8.069 -15.926 -0.516 1.00 87.81 103 TYR A O 1
ATOM 839 N N . LYS A 1 104 ? 8.226 -15.283 1.630 1.00 85.62 104 LYS A N 1
ATOM 840 C CA . LYS A 1 104 ? 7.258 -16.246 2.144 1.00 85.62 104 LYS A CA 1
ATOM 841 C C . LYS A 1 104 ? 5.932 -15.520 2.362 1.00 85.62 104 LYS A C 1
ATOM 843 O O . LYS A 1 104 ? 5.905 -14.569 3.151 1.00 85.62 104 LYS A O 1
ATOM 848 N N . PRO A 1 105 ? 4.846 -15.920 1.677 1.00 82.38 105 PRO A N 1
ATOM 849 C CA . PRO A 1 105 ? 3.543 -15.324 1.914 1.00 82.38 105 PRO A CA 1
ATOM 850 C C . PRO A 1 105 ? 3.165 -15.489 3.384 1.00 82.38 105 PRO A C 1
ATOM 852 O O . PRO A 1 105 ? 3.457 -16.512 4.009 1.00 82.38 105 PRO A O 1
ATOM 855 N N . SER A 1 106 ? 2.544 -14.453 3.946 1.00 79.56 106 SER A N 1
ATOM 856 C CA . SER A 1 106 ? 2.087 -14.506 5.329 1.00 79.56 106 SER A CA 1
ATOM 857 C C . SER A 1 106 ? 1.095 -15.656 5.485 1.00 79.56 106 SER A C 1
ATOM 859 O O . SER A 1 106 ? 0.103 -15.717 4.766 1.00 79.56 106 SER A O 1
ATOM 861 N N . GLN A 1 107 ? 1.346 -16.547 6.445 1.00 74.69 107 GLN A N 1
ATOM 862 C CA . GLN A 1 107 ? 0.408 -17.622 6.790 1.00 74.69 107 GLN A CA 1
ATOM 863 C C . GLN A 1 107 ? -0.825 -17.099 7.540 1.00 74.69 107 GLN A C 1
ATOM 865 O O . GLN A 1 107 ? -1.802 -17.821 7.718 1.00 74.69 107 GLN A O 1
ATOM 870 N N . LYS A 1 108 ? -0.790 -15.843 8.005 1.00 77.88 108 LYS A N 1
ATOM 871 C CA . LYS A 1 108 ? -1.926 -15.231 8.690 1.00 77.88 108 LYS A CA 1
ATOM 872 C C . LYS A 1 108 ? -2.989 -14.847 7.661 1.00 77.88 108 LYS A C 1
ATOM 874 O O . LYS A 1 108 ? -2.655 -14.132 6.718 1.00 77.88 108 LYS A O 1
ATOM 879 N N . PRO A 1 109 ? -4.261 -15.224 7.870 1.00 75.06 109 PRO A N 1
ATOM 880 C CA . PRO A 1 109 ? -5.324 -14.911 6.919 1.00 75.06 109 PRO A CA 1
ATOM 881 C C . PRO A 1 109 ? -5.659 -13.413 6.877 1.00 75.06 109 PRO A C 1
ATOM 883 O O . PRO A 1 109 ? -6.188 -12.936 5.879 1.00 75.06 109 PRO A O 1
ATOM 886 N N . LYS A 1 110 ? -5.382 -12.668 7.958 1.00 82.19 110 LYS A N 1
ATOM 887 C CA . LYS A 1 110 ? -5.746 -11.251 8.117 1.00 82.19 110 LYS A CA 1
ATOM 888 C C . LYS A 1 110 ? -4.702 -10.491 8.939 1.00 82.19 110 LYS A C 1
ATOM 890 O O . LYS A 1 110 ? -3.952 -11.100 9.710 1.00 82.19 110 LYS A O 1
ATOM 895 N N . ASN A 1 111 ? -4.670 -9.162 8.820 1.00 86.19 111 ASN A N 1
ATOM 896 C CA . ASN A 1 111 ? -3.829 -8.329 9.681 1.00 86.19 111 ASN A CA 1
ATOM 897 C C . ASN A 1 111 ? -4.264 -8.444 11.154 1.00 86.19 111 ASN A C 1
ATOM 899 O O . ASN A 1 111 ? -5.462 -8.420 11.450 1.00 86.19 111 ASN A O 1
ATOM 903 N N . PRO A 1 112 ? -3.335 -8.545 12.114 1.00 85.38 112 PRO A N 1
ATOM 904 C CA . PRO A 1 112 ? -3.710 -8.434 13.517 1.00 85.38 112 PRO A CA 1
ATOM 905 C C . PRO A 1 112 ? -4.243 -7.024 13.787 1.00 85.38 112 PRO A C 1
ATOM 907 O O . PRO A 1 112 ? -3.640 -6.048 13.348 1.00 85.38 112 PRO A O 1
ATOM 910 N N . VAL A 1 113 ? -5.357 -6.921 14.513 1.00 87.06 113 VAL A N 1
ATOM 911 C CA . VAL A 1 113 ? -5.905 -5.633 14.964 1.00 87.06 113 VAL A CA 1
ATOM 912 C C . VAL A 1 113 ? -5.067 -5.158 16.156 1.00 87.06 113 VAL A C 1
ATOM 914 O O . VAL A 1 113 ? -5.133 -5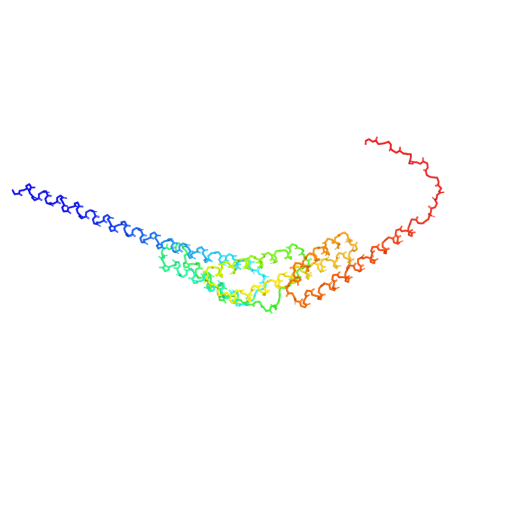.813 17.207 1.00 87.06 113 VAL A O 1
ATOM 917 N N . PRO A 1 114 ? -4.252 -4.093 16.015 1.00 85.81 114 PRO A N 1
ATOM 918 C CA . PRO A 1 114 ? -3.391 -3.615 17.091 1.00 85.81 114 PRO A CA 1
ATOM 919 C C . PRO A 1 114 ? -4.206 -3.001 18.232 1.00 85.81 114 PRO A C 1
ATOM 921 O O . PRO A 1 114 ? -5.267 -2.437 18.002 1.00 85.81 114 PRO A O 1
ATOM 924 N N . SER A 1 115 ? -3.668 -3.047 19.450 1.00 83.62 115 SER A N 1
ATOM 925 C CA . SER A 1 115 ? -4.267 -2.404 20.635 1.00 83.62 115 SER A CA 1
ATOM 926 C C . SER A 1 115 ? -3.788 -0.962 20.860 1.00 83.62 115 SER A C 1
AT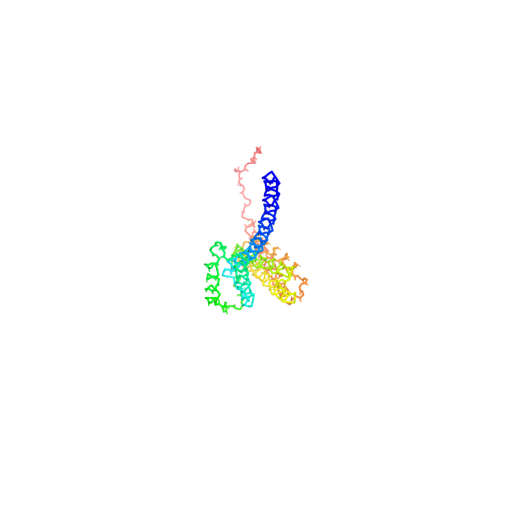OM 928 O O . SER A 1 115 ? -3.984 -0.409 21.939 1.00 83.62 115 SER A O 1
ATOM 930 N N . ASP A 1 116 ? -3.077 -0.398 19.885 1.00 89.44 116 ASP A N 1
ATOM 931 C CA . ASP A 1 116 ? -2.428 0.910 19.939 1.00 89.44 116 ASP A CA 1
ATOM 932 C C . ASP A 1 116 ? -2.895 1.735 18.738 1.00 89.44 116 ASP A C 1
ATOM 934 O O . ASP A 1 116 ? -2.779 1.290 17.589 1.00 89.44 116 ASP A O 1
ATOM 938 N N . GLU A 1 117 ? -3.421 2.926 19.014 1.00 87.44 117 GLU A N 1
ATOM 939 C CA . GLU A 1 117 ? -3.976 3.847 18.026 1.00 87.44 117 GLU A CA 1
ATOM 940 C C . GLU A 1 117 ? -2.950 4.208 16.949 1.00 87.44 117 GLU A C 1
ATOM 942 O O . GLU A 1 117 ? -3.249 4.154 15.753 1.00 87.44 117 GLU A O 1
ATOM 947 N N . GLN A 1 118 ? -1.698 4.464 17.341 1.00 90.44 118 GLN A N 1
ATOM 948 C CA . GLN A 1 118 ? -0.647 4.820 16.388 1.00 90.44 118 GLN A CA 1
ATOM 949 C C . GLN A 1 118 ? -0.384 3.685 15.394 1.00 90.44 118 GLN A C 1
ATOM 951 O O . GLN A 1 118 ? -0.159 3.922 14.205 1.00 90.44 118 GLN A O 1
ATOM 956 N N . LYS A 1 119 ? -0.457 2.432 15.857 1.00 90.69 119 LYS A N 1
ATOM 957 C CA . LYS A 1 119 ? -0.280 1.250 15.004 1.00 90.69 119 LYS A CA 1
ATOM 958 C C . LYS A 1 119 ? -1.481 1.024 14.091 1.00 90.69 119 LYS A C 1
ATOM 960 O O . LYS A 1 119 ? -1.270 0.690 12.926 1.00 90.69 119 LYS A O 1
ATOM 965 N N . ILE A 1 120 ? -2.706 1.236 14.581 1.00 91.00 120 ILE A N 1
ATOM 966 C CA . ILE A 1 120 ? -3.933 1.178 13.764 1.00 91.00 120 ILE A CA 1
ATOM 967 C C . ILE A 1 120 ? -3.823 2.169 12.599 1.00 91.00 120 ILE A C 1
ATOM 969 O O . ILE A 1 120 ? -3.964 1.784 11.434 1.00 91.00 120 ILE A O 1
ATOM 973 N N . VAL A 1 121 ? -3.477 3.424 12.897 1.00 91.25 121 VAL A N 1
ATOM 974 C CA . VAL A 1 121 ? -3.306 4.480 11.891 1.00 91.25 121 VAL A CA 1
ATOM 975 C C . VAL A 1 121 ? -2.156 4.153 10.936 1.00 91.25 121 VAL A C 1
ATOM 977 O O . VAL A 1 121 ? -2.299 4.292 9.719 1.00 91.25 121 VAL A O 1
ATOM 980 N N . ALA A 1 122 ? -1.019 3.672 11.447 1.00 92.12 122 ALA A N 1
ATOM 981 C CA . ALA A 1 122 ? 0.138 3.335 10.622 1.00 92.12 122 ALA A CA 1
ATOM 982 C C . ALA A 1 122 ? -0.159 2.217 9.610 1.00 92.12 122 ALA A C 1
ATOM 984 O O . ALA A 1 122 ? 0.217 2.349 8.442 1.00 92.12 122 ALA A O 1
ATOM 985 N N . ILE A 1 123 ? -0.832 1.136 10.022 1.00 92.81 123 ILE A N 1
ATOM 986 C CA . ILE A 1 123 ? -1.192 0.035 9.114 1.00 92.81 123 ILE A CA 1
ATOM 987 C C . ILE A 1 123 ? -2.226 0.512 8.089 1.00 92.81 123 ILE A C 1
ATOM 989 O O . ILE A 1 123 ? -2.026 0.315 6.889 1.00 92.81 123 ILE A O 1
ATOM 993 N N . SER A 1 124 ? -3.268 1.217 8.535 1.00 92.88 124 SER A N 1
ATOM 994 C CA . SER A 1 124 ? -4.316 1.753 7.655 1.00 92.88 124 SER A CA 1
ATOM 995 C C . SER A 1 124 ? -3.736 2.687 6.588 1.00 92.88 124 SER A C 1
ATOM 997 O O . SER A 1 124 ? -4.049 2.571 5.403 1.00 92.88 124 SER A O 1
ATOM 999 N N . ASN A 1 125 ? -2.792 3.553 6.966 1.00 94.00 125 ASN A N 1
ATOM 1000 C CA . ASN A 1 125 ? -2.103 4.438 6.028 1.00 94.00 125 ASN A CA 1
ATOM 1001 C C . ASN A 1 125 ? -1.208 3.689 5.032 1.00 94.00 125 ASN A C 1
ATOM 1003 O O . ASN A 1 125 ? -1.104 4.110 3.879 1.00 94.00 125 ASN A O 1
ATOM 1007 N N . ARG A 1 126 ? -0.564 2.585 5.433 1.00 94.69 126 ARG A N 1
ATOM 1008 C CA . ARG A 1 126 ? 0.214 1.741 4.507 1.00 94.69 126 ARG A CA 1
ATOM 1009 C C . ARG A 1 126 ? -0.694 1.083 3.467 1.00 94.69 126 ARG A C 1
ATOM 1011 O O . ARG A 1 126 ? -0.370 1.136 2.283 1.00 94.69 126 ARG A O 1
ATOM 1018 N N . LEU A 1 127 ? -1.846 0.554 3.883 1.00 95.25 127 LEU A N 1
ATOM 1019 C CA . LEU A 1 127 ? -2.839 -0.034 2.977 1.00 95.25 127 LEU A CA 1
ATOM 1020 C C . LEU A 1 127 ? -3.445 1.009 2.024 1.00 95.25 127 LEU A C 1
ATOM 1022 O O . LEU A 1 127 ? -3.544 0.757 0.828 1.00 95.25 127 LEU A O 1
ATOM 1026 N N . ARG A 1 128 ? -3.752 2.222 2.505 1.00 95.19 128 ARG A N 1
ATOM 1027 C CA . ARG A 1 128 ? -4.208 3.336 1.649 1.00 95.19 128 ARG A CA 1
ATOM 1028 C C . ARG A 1 128 ? -3.153 3.780 0.636 1.00 95.19 128 ARG A C 1
ATOM 1030 O O . ARG A 1 128 ? -3.485 4.093 -0.505 1.00 95.19 128 ARG A O 1
ATOM 1037 N N . LYS A 1 129 ? -1.874 3.813 1.027 1.00 95.94 129 LYS A N 1
ATOM 1038 C CA . LYS A 1 129 ? -0.767 4.105 0.098 1.00 95.94 129 LYS A CA 1
ATOM 1039 C C . LYS A 1 129 ? -0.639 3.028 -0.977 1.00 95.94 129 LYS A C 1
ATOM 1041 O O . LYS A 1 129 ? -0.404 3.373 -2.132 1.00 95.94 129 LYS A O 1
ATOM 1046 N N . LEU A 1 130 ? -0.827 1.759 -0.611 1.00 96.25 130 LEU A N 1
ATOM 1047 C CA . LEU A 1 130 ? -0.893 0.659 -1.569 1.00 96.25 130 LEU A CA 1
ATOM 1048 C C . LEU A 1 130 ? -2.078 0.824 -2.529 1.00 96.25 130 LEU A C 1
ATOM 1050 O O . LEU A 1 130 ? -1.857 0.783 -3.733 1.00 96.25 130 LEU A O 1
ATOM 1054 N N . ASP A 1 131 ? -3.291 1.094 -2.037 1.00 96.00 131 ASP A N 1
ATOM 1055 C CA . ASP A 1 131 ? -4.459 1.329 -2.903 1.00 96.00 131 ASP A CA 1
ATOM 1056 C C . ASP A 1 131 ? -4.222 2.487 -3.884 1.00 96.00 131 ASP A C 1
ATOM 1058 O O . ASP A 1 131 ? -4.447 2.354 -5.086 1.00 96.00 131 ASP A O 1
ATOM 1062 N N . LYS A 1 132 ? -3.672 3.608 -3.397 1.00 96.56 132 LYS A N 1
ATOM 1063 C CA . LYS A 1 132 ? -3.313 4.749 -4.248 1.00 96.56 132 LYS A CA 1
ATOM 1064 C C . LYS A 1 132 ? -2.314 4.357 -5.340 1.00 96.56 132 LYS A C 1
ATOM 1066 O O . LYS A 1 132 ? -2.469 4.794 -6.477 1.00 96.56 132 LYS A O 1
ATOM 1071 N N . HIS A 1 133 ? -1.309 3.545 -5.010 1.00 96.44 133 HIS A N 1
ATOM 1072 C CA . HIS A 1 133 ? -0.334 3.051 -5.985 1.00 96.44 133 HIS A CA 1
ATOM 1073 C C . HIS A 1 133 ? -0.984 2.121 -7.014 1.00 96.44 133 HIS A C 1
ATOM 1075 O O . HIS A 1 133 ? -0.795 2.310 -8.210 1.00 96.44 133 HIS A O 1
ATOM 1081 N N . LEU A 1 134 ? -1.812 1.167 -6.579 1.00 95.94 134 LEU A N 1
ATOM 1082 C CA . LEU A 1 134 ? -2.536 0.267 -7.483 1.00 95.94 134 LEU A CA 1
ATOM 1083 C C . LEU A 1 134 ? -3.478 1.035 -8.419 1.00 95.94 134 LEU A C 1
ATOM 1085 O O . LEU A 1 134 ? -3.525 0.738 -9.609 1.00 95.94 134 LEU A O 1
ATOM 1089 N N . ARG A 1 135 ? -4.147 2.080 -7.917 1.00 96.06 135 ARG A N 1
ATOM 1090 C CA . ARG A 1 135 ? -4.970 2.975 -8.739 1.00 96.06 135 ARG A CA 1
ATOM 1091 C C . ARG A 1 135 ? -4.151 3.665 -9.825 1.00 96.06 135 ARG A C 1
ATOM 1093 O O . ARG A 1 135 ? -4.595 3.738 -10.965 1.00 96.06 135 ARG A O 1
ATOM 1100 N N . GLN A 1 136 ? -2.960 4.159 -9.488 1.00 95.56 136 GLN A N 1
ATOM 1101 C CA . GLN A 1 136 ? -2.057 4.775 -10.467 1.00 95.56 136 GLN A CA 1
ATOM 1102 C C . GLN A 1 136 ? -1.597 3.767 -11.527 1.00 95.56 136 GLN A C 1
ATOM 1104 O O . GLN A 1 136 ? -1.505 4.118 -12.703 1.00 95.56 136 GLN A O 1
ATOM 1109 N N . LEU A 1 137 ? -1.341 2.516 -11.131 1.00 94.00 137 LEU A N 1
ATOM 1110 C CA . LEU A 1 137 ? -0.993 1.444 -12.064 1.00 94.00 137 LEU A CA 1
ATOM 1111 C C . LEU A 1 137 ? -2.152 1.093 -13.001 1.00 94.00 137 LEU A C 1
ATOM 1113 O O . LEU A 1 137 ? -1.904 0.888 -14.187 1.00 94.00 137 LEU A O 1
ATOM 1117 N N . ALA A 1 138 ? -3.389 1.073 -12.500 1.00 94.31 138 ALA A N 1
ATOM 1118 C CA . ALA A 1 138 ? -4.584 0.859 -13.316 1.00 94.31 138 ALA A CA 1
ATOM 1119 C C . ALA A 1 138 ? -4.796 2.008 -14.316 1.00 94.31 138 ALA A C 1
ATOM 1121 O O . ALA A 1 138 ? -4.886 1.782 -15.518 1.00 94.31 138 ALA A O 1
ATOM 1122 N N . GLN A 1 139 ? -4.720 3.261 -13.849 1.00 93.81 139 GLN A N 1
ATOM 1123 C CA . GLN A 1 139 ? -4.805 4.457 -14.703 1.00 93.81 139 GLN A CA 1
ATOM 1124 C C . GLN A 1 139 ? -3.722 4.509 -15.789 1.00 93.81 139 GLN A C 1
ATOM 1126 O O . GLN A 1 139 ? -3.931 5.092 -16.848 1.00 93.81 139 GLN A O 1
ATOM 1131 N N . SER A 1 140 ? -2.563 3.908 -15.522 1.00 91.50 140 SER A N 1
ATOM 1132 C CA . SER A 1 140 ? -1.441 3.837 -16.460 1.00 91.50 140 SER A CA 1
ATOM 1133 C C . SER A 1 140 ? -1.438 2.549 -17.299 1.00 91.50 140 SER A C 1
ATOM 1135 O O . SER A 1 140 ? -0.433 2.262 -17.947 1.00 91.50 140 SER A O 1
ATOM 1137 N N . ALA A 1 141 ? -2.521 1.762 -17.261 1.00 89.88 141 ALA A N 1
ATOM 1138 C CA . ALA A 1 141 ? -2.697 0.489 -17.965 1.00 89.88 141 ALA A CA 1
ATOM 1139 C C . ALA A 1 141 ? -1.636 -0.589 -17.661 1.00 89.88 141 ALA A C 1
ATOM 1141 O O . ALA A 1 141 ? -1.460 -1.531 -18.432 1.00 89.88 141 ALA A O 1
ATOM 1142 N N . TYR A 1 142 ? -0.930 -0.483 -16.529 1.00 91.31 142 TYR A N 1
ATOM 1143 C CA . TYR A 1 142 ? -0.035 -1.547 -16.066 1.00 91.31 142 TYR A CA 1
ATOM 1144 C C . TYR A 1 142 ? -0.809 -2.655 -15.354 1.00 91.31 142 TYR A C 1
ATOM 1146 O O . TYR A 1 142 ? -0.403 -3.807 -15.441 1.00 91.31 142 TYR A O 1
ATOM 1154 N N . LEU A 1 143 ? -1.909 -2.310 -14.675 1.00 93.06 143 LEU A N 1
ATOM 1155 C CA . LEU A 1 143 ? -2.771 -3.231 -13.934 1.00 93.06 143 LEU A CA 1
ATOM 1156 C C . LEU A 1 143 ? -4.151 -3.316 -14.611 1.00 93.06 143 LEU A C 1
ATOM 1158 O O . LEU A 1 143 ? -4.766 -2.268 -14.797 1.00 93.06 143 LEU A O 1
ATOM 1162 N N . PRO A 1 144 ? -4.669 -4.513 -14.945 1.00 94.06 144 PRO A N 1
ATOM 1163 C CA . PRO A 1 144 ? -6.023 -4.653 -15.474 1.00 94.06 144 PRO A CA 1
ATOM 1164 C C . PRO A 1 144 ? -7.085 -4.120 -14.504 1.00 94.06 144 PRO A C 1
ATOM 1166 O O . PRO A 1 144 ? -7.031 -4.395 -13.303 1.00 94.06 144 PRO A O 1
ATOM 1169 N N . ASP A 1 145 ? -8.086 -3.412 -15.027 1.00 92.19 145 ASP A N 1
ATOM 1170 C CA . ASP A 1 145 ? -9.129 -2.770 -14.215 1.00 92.19 145 ASP A CA 1
ATOM 1171 C C . ASP A 1 145 ? -9.919 -3.759 -13.353 1.00 92.19 145 ASP A C 1
ATOM 1173 O O . ASP A 1 145 ? -10.240 -3.461 -12.203 1.00 92.19 145 ASP A O 1
ATOM 1177 N N . GLU A 1 146 ? -10.230 -4.943 -13.878 1.00 93.06 146 GLU A N 1
ATOM 1178 C CA . GLU A 1 146 ? -10.942 -5.986 -13.129 1.00 93.06 146 GLU A CA 1
ATOM 1179 C C . GLU A 1 146 ? -10.127 -6.462 -11.922 1.00 93.06 146 GLU A C 1
ATOM 1181 O O . GLU A 1 146 ? -10.642 -6.557 -10.805 1.00 93.06 146 GLU A O 1
ATOM 1186 N N . GLN A 1 147 ? -8.825 -6.673 -12.131 1.00 94.31 147 GLN A N 1
ATOM 1187 C CA . GLN A 1 147 ? -7.899 -7.062 -11.074 1.00 94.31 147 GLN A CA 1
ATOM 1188 C C . GLN A 1 147 ? -7.751 -5.945 -10.034 1.00 94.31 147 GLN A C 1
ATOM 1190 O O . GLN A 1 147 ? -7.782 -6.215 -8.831 1.00 94.31 147 GLN A O 1
ATOM 1195 N N . TYR A 1 148 ? -7.666 -4.684 -10.477 1.00 95.44 148 TYR A N 1
ATOM 1196 C CA . TYR A 1 148 ? -7.661 -3.534 -9.576 1.00 95.44 148 TYR A CA 1
ATOM 1197 C C . TYR A 1 148 ? -8.925 -3.480 -8.717 1.00 95.44 148 TYR A C 1
ATOM 1199 O O . TYR A 1 148 ? -8.811 -3.321 -7.505 1.00 95.44 148 TYR A O 1
ATOM 1207 N N . ARG A 1 149 ? -10.119 -3.645 -9.299 1.00 93.62 149 ARG A N 1
ATOM 1208 C CA . ARG A 1 149 ? -11.389 -3.600 -8.550 1.00 93.62 149 ARG A CA 1
ATOM 1209 C C . ARG A 1 149 ? -11.450 -4.670 -7.462 1.00 93.62 149 ARG A C 1
ATOM 1211 O O . ARG A 1 149 ? -11.841 -4.356 -6.338 1.00 93.62 149 ARG A O 1
ATOM 1218 N N . ALA A 1 150 ? -11.026 -5.897 -7.766 1.00 93.75 150 ALA A N 1
ATOM 1219 C CA . ALA A 1 150 ? -10.992 -6.986 -6.791 1.00 93.75 150 ALA A CA 1
ATOM 1220 C C . ALA A 1 150 ? -10.044 -6.673 -5.618 1.00 93.75 150 ALA A C 1
ATOM 1222 O O . ALA A 1 150 ? -10.418 -6.797 -4.448 1.00 93.75 150 ALA A O 1
ATOM 1223 N N . TRP A 1 151 ? -8.831 -6.204 -5.916 1.00 94.88 151 TRP A N 1
ATOM 1224 C CA . TRP A 1 151 ? -7.853 -5.830 -4.891 1.00 94.88 151 TRP A CA 1
ATOM 1225 C C . TRP A 1 151 ? -8.258 -4.589 -4.102 1.00 94.88 151 TRP A C 1
ATOM 1227 O O . TRP A 1 151 ? -8.050 -4.541 -2.891 1.00 94.88 151 TRP A O 1
ATOM 1237 N N . HIS A 1 152 ? -8.869 -3.610 -4.762 1.00 94.38 152 HIS A N 1
ATOM 1238 C CA . HIS A 1 152 ? -9.410 -2.412 -4.136 1.00 94.38 152 HIS A CA 1
ATOM 1239 C C . HIS A 1 152 ? -10.498 -2.771 -3.121 1.00 94.38 152 HIS A C 1
ATOM 1241 O O . HIS A 1 152 ? -10.429 -2.327 -1.978 1.00 94.38 152 HIS A O 1
ATOM 1247 N N . ALA A 1 153 ? -11.452 -3.630 -3.494 1.00 90.88 153 ALA A N 1
ATOM 1248 C CA . ALA A 1 153 ? -12.502 -4.086 -2.586 1.00 90.88 153 ALA A CA 1
ATOM 1249 C C . ALA A 1 153 ? -11.921 -4.784 -1.345 1.00 90.88 153 ALA A C 1
ATOM 1251 O O . ALA A 1 153 ? -12.326 -4.489 -0.218 1.00 90.88 153 ALA A O 1
ATOM 1252 N N . TRP A 1 154 ? -10.920 -5.653 -1.533 1.00 92.00 154 TRP A N 1
ATOM 1253 C CA . TRP A 1 154 ? -10.216 -6.285 -0.415 1.00 92.00 154 TRP A CA 1
ATOM 1254 C C . TRP A 1 154 ? -9.505 -5.255 0.478 1.00 92.00 154 TRP A C 1
ATOM 1256 O O . TRP A 1 154 ? -9.651 -5.305 1.699 1.00 92.00 154 TRP A O 1
ATOM 1266 N N . LEU A 1 155 ? -8.781 -4.295 -0.111 1.00 93.38 155 LEU A N 1
ATOM 1267 C CA . LEU A 1 155 ? -8.059 -3.252 0.626 1.00 93.38 155 LEU A CA 1
ATOM 1268 C C . LEU A 1 155 ? -9.000 -2.362 1.434 1.00 93.38 155 LEU A C 1
ATOM 1270 O O . LEU A 1 155 ? -8.722 -2.089 2.600 1.00 93.38 155 LEU A O 1
ATOM 1274 N N . VAL A 1 156 ? -10.109 -1.927 0.838 1.00 90.69 156 VAL A N 1
ATOM 1275 C CA . VAL A 1 156 ? -11.114 -1.097 1.512 1.00 90.69 156 VAL A CA 1
ATOM 1276 C C . VAL A 1 156 ? -11.714 -1.847 2.696 1.00 90.69 156 VAL A C 1
ATOM 1278 O O . VAL A 1 156 ? -11.757 -1.299 3.797 1.00 90.69 156 VAL A O 1
ATOM 1281 N N . ARG A 1 157 ? -12.099 -3.115 2.507 1.00 89.50 157 ARG A N 1
ATOM 1282 C CA . ARG A 1 157 ? -12.634 -3.954 3.587 1.00 89.50 157 ARG A CA 1
ATOM 1283 C C . ARG A 1 157 ? -11.611 -4.169 4.702 1.00 89.50 157 ARG A C 1
ATOM 1285 O O . ARG A 1 157 ? -11.958 -4.092 5.876 1.00 89.50 157 ARG A O 1
ATOM 1292 N N . GLU A 1 158 ? -10.350 -4.419 4.360 1.00 91.69 158 GLU A N 1
ATOM 1293 C CA . GLU A 1 158 ? -9.302 -4.656 5.355 1.00 91.69 158 GLU A CA 1
ATOM 1294 C C . GLU A 1 158 ? -8.947 -3.381 6.139 1.00 91.69 158 GLU A C 1
ATOM 1296 O O . GLU A 1 158 ? -8.755 -3.449 7.353 1.00 91.69 158 GLU A O 1
ATOM 1301 N N . VAL A 1 159 ? -8.919 -2.213 5.486 1.00 92.44 159 VAL A N 1
ATOM 1302 C CA . VAL A 1 159 ? -8.764 -0.915 6.167 1.00 92.44 159 VAL A CA 1
ATOM 1303 C C . VAL A 1 159 ? -9.942 -0.661 7.101 1.00 92.44 159 VAL A C 1
ATOM 1305 O O . VAL A 1 159 ? -9.720 -0.364 8.273 1.00 92.44 159 VAL A O 1
ATOM 1308 N N . ALA A 1 160 ? -11.176 -0.835 6.617 1.00 89.50 160 ALA A N 1
ATOM 1309 C CA . ALA A 1 160 ? -12.375 -0.667 7.430 1.00 89.50 160 ALA A CA 1
ATOM 1310 C C . ALA A 1 160 ? -12.331 -1.569 8.668 1.00 89.50 160 ALA A C 1
ATOM 1312 O O . ALA A 1 160 ? -12.535 -1.095 9.781 1.00 89.50 160 ALA A O 1
ATOM 1313 N N . ARG A 1 161 ? -11.968 -2.844 8.494 1.00 90.75 161 ARG A N 1
ATOM 1314 C CA . ARG A 1 161 ? -11.823 -3.798 9.596 1.00 90.75 161 ARG A CA 1
ATOM 1315 C C . ARG A 1 161 ? -10.804 -3.337 10.635 1.00 90.75 161 ARG A C 1
ATOM 1317 O O . ARG A 1 161 ? -11.101 -3.372 11.820 1.00 90.75 161 ARG A O 1
ATOM 1324 N N . ILE A 1 162 ? -9.615 -2.906 10.215 1.00 92.19 162 ILE A N 1
ATOM 1325 C CA . ILE A 1 162 ? -8.555 -2.472 11.141 1.00 92.19 162 ILE A CA 1
ATOM 1326 C C . ILE A 1 162 ? -8.965 -1.211 11.909 1.00 92.19 162 ILE A C 1
ATOM 1328 O O . ILE A 1 162 ? -8.700 -1.126 13.107 1.00 92.19 162 ILE A O 1
ATOM 1332 N N . GLU A 1 163 ? -9.605 -0.251 11.242 1.00 91.25 163 GLU A N 1
ATOM 1333 C CA . GLU A 1 163 ? -10.056 0.995 11.870 1.00 91.25 163 GLU A CA 1
ATOM 1334 C C . GLU A 1 163 ? -11.223 0.759 12.836 1.00 91.25 163 GLU A C 1
ATOM 1336 O O . GLU A 1 163 ? -11.178 1.238 13.966 1.00 91.25 163 GLU A O 1
ATOM 1341 N N . ILE A 1 164 ? -12.233 -0.010 12.420 1.00 90.62 164 ILE A N 1
ATOM 1342 C CA . ILE A 1 164 ? -13.441 -0.297 13.206 1.00 90.62 164 ILE A CA 1
ATOM 1343 C C . ILE A 1 164 ? -13.117 -1.226 14.378 1.00 90.62 164 ILE A C 1
ATOM 1345 O O . ILE A 1 164 ? -13.345 -0.856 15.529 1.00 90.62 164 ILE A O 1
ATOM 1349 N N . ASP A 1 165 ? -12.536 -2.404 14.120 1.00 91.12 165 ASP A N 1
ATOM 1350 C CA . ASP A 1 165 ? -12.196 -3.356 15.188 1.00 91.12 165 ASP A CA 1
ATOM 1351 C C . ASP A 1 165 ? -11.145 -2.754 16.139 1.00 91.12 165 ASP A C 1
ATOM 1353 O O . ASP A 1 165 ? -11.128 -3.055 17.333 1.00 91.12 165 ASP A O 1
ATOM 1357 N N . GLY A 1 166 ? -10.254 -1.901 15.621 1.00 91.62 166 GLY A N 1
ATOM 1358 C CA . GLY A 1 166 ? -9.272 -1.173 16.420 1.00 91.62 166 GLY A CA 1
ATOM 1359 C C .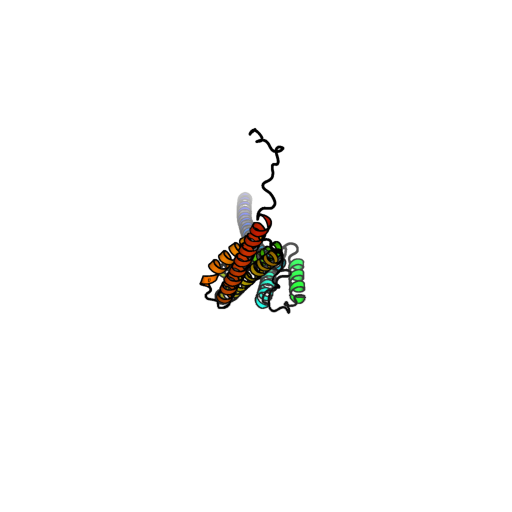 GLY A 1 166 ? -9.923 -0.160 17.358 1.00 91.62 166 GLY A C 1
ATOM 1360 O O . GLY A 1 166 ? -9.616 -0.149 18.549 1.00 91.62 166 GLY A O 1
ATOM 1361 N N . ALA A 1 167 ? -10.852 0.651 16.847 1.00 90.19 167 ALA A N 1
ATOM 1362 C CA . ALA A 1 167 ? -11.591 1.625 17.646 1.00 90.19 167 ALA A CA 1
ATOM 1363 C C . ALA A 1 167 ? -12.470 0.958 18.713 1.00 90.19 167 ALA A C 1
ATOM 1365 O O . ALA A 1 167 ? -12.493 1.429 19.847 1.00 90.19 167 ALA A O 1
ATOM 1366 N N . ILE A 1 168 ? -13.108 -0.173 18.389 1.00 90.94 168 ILE A N 1
ATOM 1367 C CA . ILE A 1 168 ? -13.862 -0.992 19.353 1.00 90.94 168 ILE A CA 1
ATOM 1368 C C . ILE A 1 168 ? -12.964 -1.415 20.512 1.00 90.94 168 ILE A C 1
ATOM 1370 O O . ILE A 1 168 ? -13.269 -1.111 21.660 1.00 90.94 168 ILE A O 1
ATOM 1374 N N . LYS A 1 169 ? -11.809 -2.028 20.225 1.00 91.44 169 LYS A N 1
ATOM 1375 C CA . LYS A 1 169 ? -10.880 -2.466 21.278 1.00 91.44 169 LYS A CA 1
ATOM 1376 C C . LYS A 1 169 ? -10.384 -1.315 22.151 1.00 91.44 169 LYS A C 1
ATOM 1378 O O . LYS A 1 169 ? -10.180 -1.493 23.350 1.00 91.44 169 LYS A O 1
ATOM 1383 N N . LEU A 1 170 ? -10.138 -0.146 21.559 1.00 90.62 170 LEU A N 1
ATOM 1384 C CA . LEU A 1 170 ? -9.729 1.043 22.308 1.00 90.62 170 LEU A CA 1
ATOM 1385 C C . LEU A 1 170 ? -10.869 1.571 23.192 1.00 90.62 170 LEU A C 1
ATOM 1387 O O . LEU A 1 170 ? -10.622 1.916 24.348 1.00 90.62 170 LEU A O 1
ATOM 1391 N N . ALA A 1 171 ? -12.103 1.584 22.682 1.00 89.12 171 ALA A N 1
ATOM 1392 C CA . ALA A 1 171 ? -13.289 1.992 23.428 1.00 89.12 171 ALA A CA 1
ATOM 1393 C C . ALA A 1 171 ? -13.590 1.043 24.597 1.00 89.12 171 ALA A C 1
ATOM 1395 O O . ALA A 1 171 ? -13.782 1.514 25.716 1.00 89.12 171 ALA A O 1
ATOM 1396 N N . GLU A 1 172 ? -13.550 -0.273 24.373 1.00 90.00 172 GLU A N 1
ATOM 1397 C CA . GLU A 1 172 ? -13.728 -1.295 25.413 1.00 90.00 172 GLU A CA 1
ATOM 1398 C C . GLU A 1 172 ? -12.668 -1.166 26.507 1.00 90.00 172 GLU A C 1
ATOM 1400 O O . GLU A 1 172 ? -12.991 -1.122 27.690 1.00 90.00 172 GLU A O 1
ATOM 1405 N N . ARG A 1 173 ? -11.399 -0.993 26.126 1.00 90.44 173 ARG A N 1
ATOM 1406 C CA . ARG A 1 173 ? -10.315 -0.795 27.094 1.00 90.44 173 ARG A CA 1
ATOM 1407 C C . ARG A 1 173 ? -10.464 0.506 27.885 1.00 90.44 173 ARG A C 1
ATOM 1409 O O . ARG A 1 173 ? -10.061 0.571 29.045 1.00 90.44 173 ARG A O 1
ATOM 1416 N N . ALA A 1 174 ? -10.983 1.565 27.266 1.00 89.56 174 ALA A N 1
ATOM 1417 C CA . ALA A 1 174 ? -11.282 2.812 27.965 1.00 89.56 174 ALA A CA 1
ATOM 1418 C C . ALA A 1 174 ? -12.460 2.637 28.937 1.00 89.56 174 ALA A C 1
ATOM 1420 O O . ALA A 1 174 ? -12.402 3.166 30.045 1.00 89.56 174 ALA A O 1
ATOM 1421 N N . LEU A 1 175 ? -13.474 1.854 28.554 1.00 88.81 175 LEU A N 1
ATOM 1422 C CA . LEU A 1 175 ? -14.616 1.503 29.397 1.00 88.81 175 LEU A CA 1
ATOM 1423 C C . LEU A 1 175 ? -14.182 0.680 30.620 1.00 88.81 175 LEU A C 1
ATOM 1425 O O . LEU A 1 175 ? -14.546 1.023 31.740 1.00 88.81 175 LEU A O 1
ATOM 1429 N N . GLU A 1 176 ? -13.336 -0.337 30.430 1.00 89.44 176 GLU A N 1
ATOM 1430 C CA . GLU A 1 176 ? -12.746 -1.138 31.519 1.00 89.44 176 GLU A CA 1
ATOM 1431 C C . GLU A 1 176 ? -11.966 -0.277 32.520 1.00 89.44 176 GLU A C 1
ATOM 1433 O O . GLU A 1 176 ? -11.975 -0.534 33.721 1.00 89.44 176 GLU A O 1
ATOM 1438 N N . LYS A 1 177 ? -11.305 0.775 32.029 1.00 90.81 177 LYS A N 1
ATOM 1439 C CA . LYS A 1 177 ? -10.574 1.749 32.850 1.00 90.81 177 LYS A CA 1
ATOM 1440 C C . LYS A 1 177 ? -11.453 2.868 33.412 1.00 90.81 177 LYS A C 1
ATOM 1442 O O . LYS A 1 177 ? -10.914 3.784 34.026 1.00 90.81 177 LYS A O 1
ATOM 1447 N N . GLN A 1 178 ? -12.763 2.840 33.159 1.00 86.94 178 GLN A N 1
ATOM 1448 C CA . GLN A 1 178 ? -13.718 3.892 33.530 1.00 86.94 178 GLN A CA 1
ATOM 1449 C C . GLN A 1 178 ? -13.344 5.290 32.986 1.00 86.94 178 GLN A C 1
ATOM 1451 O O . GLN A 1 178 ? -13.775 6.321 33.498 1.00 86.94 178 GLN A O 1
ATOM 1456 N N . ALA A 1 179 ? -12.556 5.351 31.908 1.00 89.38 179 ALA A N 1
ATOM 1457 C CA . ALA A 1 179 ? -12.118 6.589 31.270 1.00 89.38 179 ALA A CA 1
ATOM 1458 C C . ALA A 1 179 ? -13.185 7.091 30.280 1.00 89.38 179 ALA A C 1
ATOM 1460 O O . ALA A 1 179 ? -13.042 6.958 29.060 1.00 89.38 179 ALA A O 1
ATOM 1461 N N . VAL A 1 180 ? -14.266 7.675 30.810 1.00 88.06 180 VAL A N 1
ATOM 1462 C CA . VAL A 1 180 ? -15.467 8.075 30.046 1.00 88.06 180 VAL A CA 1
ATOM 1463 C C . VAL A 1 180 ? -15.138 8.977 28.852 1.00 88.06 180 VAL A C 1
ATOM 1465 O O . VAL A 1 180 ? -15.604 8.719 27.745 1.00 88.06 180 VAL A O 1
ATOM 1468 N N . ALA A 1 181 ? -14.317 10.016 29.044 1.00 87.56 181 ALA A N 1
ATOM 1469 C CA . ALA A 1 181 ? -13.979 10.961 27.975 1.00 87.56 181 ALA A CA 1
ATOM 1470 C C . ALA A 1 181 ? -13.236 10.281 26.811 1.00 87.56 181 ALA A C 1
ATOM 1472 O O . ALA A 1 181 ? -13.595 10.466 25.651 1.00 87.56 181 ALA A O 1
ATOM 1473 N N . THR A 1 182 ? -12.246 9.439 27.118 1.00 87.50 182 THR A N 1
ATOM 1474 C CA . THR A 1 182 ? -11.486 8.677 26.117 1.00 87.50 182 THR A CA 1
ATOM 1475 C C . THR A 1 182 ? -12.374 7.670 25.388 1.00 87.50 182 THR A C 1
ATOM 1477 O O . THR A 1 182 ? -12.283 7.541 24.168 1.00 87.50 182 THR A O 1
ATOM 1480 N N . CYS A 1 183 ? -13.279 7.002 26.111 1.00 88.38 183 CYS A N 1
ATOM 1481 C CA . CYS A 1 183 ? -14.257 6.094 25.518 1.00 88.38 183 CYS A CA 1
ATOM 1482 C C . CYS A 1 183 ? -15.171 6.831 24.523 1.00 88.38 183 CYS A C 1
ATOM 1484 O O . CYS A 1 183 ? -15.294 6.393 23.380 1.00 88.38 183 CYS A O 1
ATOM 1486 N N . LYS A 1 184 ? -15.714 8.005 24.893 1.00 87.44 184 LYS A N 1
ATOM 1487 C CA . LYS A 1 184 ? -16.526 8.846 23.989 1.00 87.44 184 LYS A CA 1
ATOM 1488 C C . LYS A 1 184 ? -15.776 9.221 22.712 1.00 87.44 184 LYS A C 1
ATOM 1490 O O . LYS A 1 184 ? -16.352 9.126 21.632 1.00 87.44 184 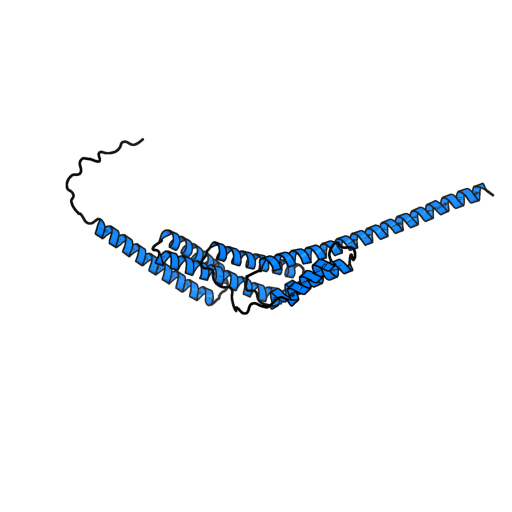LYS A O 1
ATOM 1495 N N . THR A 1 185 ? -14.502 9.604 22.810 1.00 89.50 185 THR A N 1
ATOM 1496 C CA . THR A 1 185 ? -13.684 9.935 21.631 1.00 89.50 185 THR A CA 1
ATOM 1497 C C . THR A 1 185 ? -13.546 8.742 20.683 1.00 89.50 185 THR A C 1
ATOM 1499 O O . THR A 1 185 ? -13.750 8.886 19.477 1.00 89.50 185 THR A O 1
ATOM 1502 N N . HIS A 1 186 ? -13.250 7.549 21.210 1.00 89.06 186 HIS A N 1
ATOM 1503 C CA . HIS A 1 186 ? -13.118 6.344 20.387 1.00 89.06 186 HIS A CA 1
ATOM 1504 C C . HIS A 1 186 ? -14.454 5.885 19.788 1.00 89.06 186 HIS A C 1
ATOM 1506 O O . HIS A 1 186 ? -14.475 5.462 18.633 1.00 89.06 186 HIS A O 1
ATOM 1512 N N . LEU A 1 187 ? -15.567 6.021 20.518 1.00 89.00 187 LEU A N 1
ATOM 1513 C CA . LEU A 1 187 ? -16.908 5.740 19.994 1.00 89.00 187 LEU A CA 1
ATOM 1514 C C . LEU A 1 187 ? -17.326 6.735 18.908 1.00 89.00 187 LEU A C 1
ATOM 1516 O O . LEU A 1 187 ? -17.881 6.323 17.894 1.00 89.00 187 LEU A O 1
ATOM 1520 N N . GLY A 1 188 ? -17.006 8.023 19.066 1.00 87.19 188 GLY A N 1
ATOM 1521 C CA . GLY A 1 188 ? -17.237 9.032 18.030 1.00 87.19 188 GLY A CA 1
ATOM 1522 C C . GLY A 1 188 ? -16.475 8.716 16.742 1.00 87.19 188 GLY A C 1
ATOM 1523 O O . GLY A 1 188 ? -17.056 8.722 15.658 1.00 87.19 188 GLY A O 1
ATOM 1524 N N . PHE A 1 189 ? -15.197 8.342 16.863 1.00 87.38 189 PHE A N 1
ATOM 1525 C CA . PHE A 1 189 ? -14.403 7.883 15.723 1.00 87.38 189 PHE A CA 1
ATOM 1526 C C . PHE A 1 189 ? -14.977 6.604 15.092 1.00 87.38 189 PHE A C 1
ATOM 1528 O O . PHE A 1 189 ? -15.062 6.500 13.870 1.00 87.38 189 PHE A O 1
ATOM 1535 N N . LEU A 1 190 ? -15.399 5.630 15.906 1.00 88.38 190 LEU A N 1
ATOM 1536 C CA . LEU A 1 190 ? -16.040 4.402 15.434 1.00 88.38 190 LEU A CA 1
ATOM 1537 C C . LEU A 1 190 ? -17.321 4.706 14.642 1.00 88.38 190 LEU A C 1
ATOM 1539 O O . LEU A 1 190 ? -17.490 4.173 13.547 1.00 88.38 190 LEU A O 1
ATOM 1543 N N . ALA A 1 191 ? -18.179 5.593 15.149 1.00 88.69 191 ALA A N 1
ATOM 1544 C CA . ALA A 1 191 ? -19.406 6.018 14.481 1.00 88.69 191 ALA A CA 1
ATOM 1545 C C . ALA A 1 191 ? -19.123 6.680 13.123 1.00 88.69 191 ALA A C 1
ATOM 1547 O O . ALA A 1 191 ? -19.750 6.325 12.124 1.00 88.69 191 ALA A O 1
ATOM 1548 N N . GLU A 1 192 ? -18.131 7.577 13.057 1.00 89.00 192 GLU A N 1
ATOM 1549 C CA . GLU A 1 192 ? -17.697 8.208 11.804 1.00 89.00 192 GLU A CA 1
ATOM 1550 C C . GLU A 1 192 ? -17.244 7.158 10.777 1.00 89.00 192 GLU A C 1
ATOM 1552 O O . GLU A 1 192 ? -17.623 7.214 9.605 1.00 89.00 192 GLU A O 1
ATOM 1557 N N . ARG A 1 193 ? -16.463 6.160 11.211 1.00 86.19 193 ARG A N 1
ATOM 1558 C CA . ARG A 1 193 ? -15.975 5.091 10.327 1.00 86.19 193 ARG A CA 1
ATOM 1559 C C . ARG A 1 193 ? -17.098 4.173 9.865 1.00 86.19 193 ARG A C 1
ATOM 1561 O O . ARG A 1 193 ? -17.167 3.882 8.674 1.00 86.19 193 ARG A O 1
ATOM 1568 N N . VAL A 1 194 ? -17.987 3.750 10.761 1.00 86.56 194 VAL A N 1
ATOM 1569 C CA . VAL A 1 194 ? -19.156 2.930 10.407 1.00 86.56 194 VAL A CA 1
ATOM 1570 C C . VAL A 1 194 ? -20.012 3.652 9.363 1.00 86.56 194 VAL A C 1
ATOM 1572 O O . VAL A 1 194 ? -20.321 3.053 8.337 1.00 86.56 194 VAL A O 1
ATOM 1575 N N . ALA A 1 195 ? -20.291 4.946 9.549 1.00 86.19 195 ALA A N 1
ATOM 1576 C CA . ALA A 1 195 ? -21.039 5.751 8.581 1.00 86.19 195 ALA A CA 1
ATOM 1577 C C . ALA A 1 195 ? -20.302 5.900 7.234 1.00 86.19 195 ALA A C 1
ATOM 1579 O O . ALA A 1 195 ? -20.906 5.782 6.167 1.00 86.19 195 ALA A O 1
ATOM 1580 N N . ALA A 1 196 ? -18.981 6.112 7.255 1.00 84.81 196 ALA A N 1
ATOM 1581 C CA . ALA A 1 196 ? -18.176 6.222 6.037 1.00 84.81 196 ALA A CA 1
ATOM 1582 C C . ALA A 1 196 ? -18.187 4.932 5.196 1.00 84.81 196 ALA A C 1
ATOM 1584 O O . ALA A 1 196 ? -18.126 4.993 3.965 1.00 84.81 196 ALA A O 1
ATOM 1585 N N . TYR A 1 197 ? -18.278 3.774 5.852 1.00 83.12 197 TYR A N 1
ATOM 1586 C CA . TYR A 1 197 ? -18.259 2.457 5.218 1.00 83.12 197 TYR A CA 1
ATOM 1587 C C . TYR A 1 197 ? -19.657 1.841 5.022 1.00 83.12 197 TYR A C 1
ATOM 1589 O O . TYR A 1 197 ? -19.770 0.818 4.354 1.00 83.12 197 TYR A O 1
ATOM 1597 N N . GLU A 1 198 ? -20.729 2.472 5.509 1.00 76.31 198 GLU A N 1
ATOM 1598 C CA . GLU A 1 198 ? -22.117 1.979 5.420 1.00 76.31 198 GLU A CA 1
ATOM 1599 C C . GLU A 1 198 ? -22.566 1.731 3.970 1.00 76.31 198 GLU A C 1
ATOM 1601 O O . GLU A 1 198 ? -23.261 0.762 3.670 1.00 76.31 198 GLU A O 1
ATOM 1606 N N . LYS A 1 199 ? -22.066 2.545 3.032 1.00 71.25 199 LYS A N 1
ATOM 1607 C CA . LYS A 1 199 ? -22.339 2.411 1.591 1.00 71.25 199 LYS A CA 1
ATOM 1608 C C . LYS A 1 199 ? -21.776 1.135 0.960 1.00 71.25 199 LYS A C 1
ATOM 1610 O O . LYS A 1 199 ? -22.133 0.829 -0.173 1.00 71.25 199 LYS A O 1
ATOM 1615 N N . LEU A 1 200 ? -20.893 0.410 1.651 1.00 69.94 200 LEU A N 1
ATOM 1616 C CA . LEU A 1 200 ? -20.373 -0.871 1.169 1.00 69.94 200 LEU A CA 1
ATOM 1617 C C . LEU A 1 200 ? -21.418 -1.992 1.256 1.00 69.94 200 LEU A C 1
ATOM 1619 O O . LEU A 1 200 ? -21.211 -3.024 0.626 1.00 69.94 200 LEU A O 1
ATOM 1623 N N . GLY A 1 201 ? -22.520 -1.797 2.000 1.00 65.25 201 GLY A N 1
ATOM 1624 C CA . GLY A 1 201 ? -23.607 -2.779 2.103 1.00 65.25 201 GLY A CA 1
ATOM 1625 C C . GLY A 1 201 ? -23.156 -4.128 2.670 1.00 65.25 201 GLY A C 1
ATOM 1626 O O . GLY A 1 201 ? -23.703 -5.163 2.310 1.00 65.25 201 GLY A O 1
ATOM 1627 N N . ASP A 1 202 ? -22.107 -4.116 3.491 1.00 73.62 202 ASP A N 1
ATOM 1628 C CA . ASP A 1 202 ? -21.438 -5.313 3.990 1.00 73.62 202 ASP A CA 1
ATOM 1629 C C . ASP A 1 202 ? -22.041 -5.729 5.340 1.00 73.62 202 ASP A C 1
ATOM 1631 O O . ASP A 1 202 ? -22.122 -4.903 6.257 1.00 73.62 202 ASP A O 1
ATOM 1635 N N . ASP A 1 203 ? -22.405 -7.006 5.492 1.00 81.69 203 ASP A N 1
ATOM 1636 C CA . ASP A 1 203 ? -22.921 -7.580 6.748 1.00 81.69 203 ASP A CA 1
ATOM 1637 C C . ASP A 1 203 ? -21.972 -7.305 7.925 1.00 81.69 203 ASP A C 1
ATOM 1639 O O . ASP A 1 203 ? -22.404 -7.071 9.057 1.00 81.69 203 ASP A O 1
ATOM 1643 N N . PHE A 1 204 ? -20.668 -7.237 7.635 1.00 79.81 204 PHE A N 1
ATOM 1644 C CA . PHE A 1 204 ? -19.639 -6.856 8.597 1.00 79.81 204 PHE A CA 1
ATOM 1645 C C . PHE A 1 204 ? -19.899 -5.483 9.244 1.00 79.81 204 PHE A C 1
ATOM 1647 O O . PHE A 1 204 ? -19.739 -5.325 10.454 1.00 79.81 204 PHE A O 1
ATOM 1654 N N . ILE A 1 205 ? -20.310 -4.478 8.465 1.00 82.44 205 ILE A N 1
ATOM 1655 C CA . ILE A 1 205 ? -20.556 -3.122 8.977 1.00 82.44 205 ILE A CA 1
ATOM 1656 C C . ILE A 1 205 ? -21.833 -3.092 9.822 1.00 82.44 205 ILE A C 1
ATOM 1658 O O . ILE A 1 205 ? -21.861 -2.443 10.869 1.00 82.44 205 ILE A O 1
ATOM 1662 N N . ALA A 1 206 ? -22.863 -3.841 9.419 1.00 83.31 206 ALA A N 1
ATOM 1663 C CA . ALA A 1 206 ? -24.107 -3.951 10.175 1.00 83.31 206 ALA A CA 1
ATOM 1664 C C . ALA A 1 206 ? -23.889 -4.594 11.557 1.00 83.31 206 ALA A C 1
ATOM 1666 O O . ALA A 1 206 ? -24.413 -4.103 12.558 1.00 83.31 206 ALA A O 1
ATOM 1667 N N . GLU A 1 207 ? -23.072 -5.649 11.641 1.00 85.50 207 GLU A N 1
ATOM 1668 C CA . GLU A 1 207 ? -22.700 -6.281 12.915 1.00 85.50 207 GLU A CA 1
ATOM 1669 C C . GLU A 1 207 ? -21.942 -5.305 13.830 1.00 85.50 207 GLU A C 1
ATOM 1671 O O . GLU A 1 207 ? -22.209 -5.211 15.028 1.00 85.50 207 GLU A O 1
ATOM 1676 N N . ARG A 1 208 ? -21.018 -4.522 13.265 1.00 83.12 208 ARG A N 1
ATOM 1677 C CA . ARG A 1 208 ? -20.207 -3.564 14.030 1.00 83.12 208 ARG A CA 1
ATOM 1678 C C . ARG A 1 208 ? -20.989 -2.338 14.482 1.00 83.12 208 ARG A C 1
ATOM 1680 O O . ARG A 1 208 ? -20.679 -1.799 15.541 1.00 83.12 208 ARG A O 1
ATOM 1687 N N . ARG A 1 209 ? -22.040 -1.954 13.756 1.00 85.69 209 ARG A N 1
ATOM 1688 C CA . ARG A 1 209 ? -23.005 -0.947 14.214 1.00 85.69 209 ARG A CA 1
ATOM 1689 C C . ARG A 1 209 ? -23.740 -1.404 15.472 1.00 85.69 209 ARG A C 1
ATOM 1691 O O . ARG A 1 209 ? -23.779 -0.660 16.440 1.00 85.69 209 ARG A O 1
ATOM 1698 N N . LYS A 1 210 ? -24.214 -2.653 15.505 1.00 87.56 210 LYS A N 1
ATOM 1699 C CA . LYS A 1 210 ? -24.830 -3.219 16.719 1.00 87.56 210 LYS A CA 1
ATOM 1700 C C . LYS A 1 210 ? -23.860 -3.214 17.903 1.00 87.56 210 LYS A C 1
ATOM 1702 O O . LYS A 1 210 ? -24.261 -2.933 19.024 1.00 87.56 210 LYS A O 1
ATOM 1707 N N . HIS A 1 211 ? -22.583 -3.497 17.650 1.00 85.75 211 HIS A N 1
ATOM 1708 C CA . HIS A 1 211 ? -21.556 -3.468 18.693 1.00 85.75 211 HIS A CA 1
ATOM 1709 C C . HIS A 1 211 ? -21.266 -2.047 19.203 1.00 85.75 211 HIS A C 1
ATOM 1711 O O . HIS A 1 211 ? -21.064 -1.847 20.396 1.00 85.75 211 HIS A O 1
ATOM 1717 N N . LEU A 1 212 ? -21.280 -1.046 18.316 1.00 88.44 212 LEU A N 1
ATOM 1718 C CA . LEU A 1 212 ? -21.210 0.366 18.697 1.00 88.44 212 LEU A CA 1
ATOM 1719 C C . LEU A 1 212 ? -22.383 0.748 19.614 1.00 88.44 212 LEU A C 1
ATOM 1721 O O . LEU A 1 212 ? -22.153 1.388 20.641 1.00 88.44 212 LEU A O 1
ATOM 1725 N N . ASP A 1 213 ? -23.606 0.341 19.269 1.00 89.12 213 ASP A N 1
ATOM 1726 C CA . ASP A 1 213 ? -24.800 0.619 20.074 1.00 89.12 213 ASP A CA 1
ATOM 1727 C C . ASP A 1 213 ? -24.692 -0.027 21.470 1.00 89.12 213 ASP A C 1
ATOM 1729 O O . ASP A 1 213 ? -24.964 0.630 22.475 1.00 89.12 213 ASP A O 1
ATOM 1733 N N . ASP A 1 214 ? -24.200 -1.270 21.551 1.00 90.94 214 ASP A N 1
ATOM 1734 C CA . ASP A 1 214 ? -23.969 -1.973 22.822 1.00 90.94 214 ASP A CA 1
ATOM 1735 C C . ASP A 1 214 ? -22.939 -1.259 23.715 1.00 90.94 214 ASP A C 1
ATOM 1737 O O . ASP A 1 214 ? -23.214 -0.964 24.881 1.00 90.94 214 ASP A O 1
ATOM 1741 N N . ILE A 1 215 ? -21.766 -0.904 23.174 1.00 87.19 215 ILE A N 1
ATOM 1742 C CA . ILE A 1 215 ? -20.729 -0.208 23.957 1.00 87.19 215 ILE A CA 1
ATOM 1743 C C . ILE A 1 215 ? -21.221 1.177 24.396 1.00 87.19 215 ILE A C 1
ATOM 1745 O O . ILE A 1 215 ? -20.929 1.610 25.512 1.00 87.19 215 ILE A O 1
ATOM 1749 N N . THR A 1 216 ? -21.997 1.858 23.551 1.00 87.75 216 THR A N 1
ATOM 1750 C CA . THR A 1 216 ? -22.592 3.159 23.887 1.00 87.75 216 THR A CA 1
ATOM 1751 C C . THR A 1 216 ? -23.580 3.023 25.043 1.00 87.75 216 THR A C 1
ATOM 1753 O O . THR A 1 216 ? -23.478 3.766 26.019 1.00 87.75 216 THR A O 1
ATOM 1756 N N . HIS A 1 217 ? -24.460 2.021 25.004 1.00 91.06 217 HIS A N 1
ATOM 1757 C CA . HIS A 1 217 ? -25.389 1.740 26.097 1.00 91.06 217 HIS A CA 1
ATOM 1758 C C . HIS A 1 217 ? -24.654 1.406 27.407 1.00 91.06 217 HIS A C 1
ATOM 1760 O O . HIS A 1 217 ? -24.993 1.932 28.469 1.00 91.06 217 HIS A O 1
ATOM 1766 N N . ARG A 1 218 ? -23.592 0.592 27.345 1.00 87.56 218 ARG A N 1
ATOM 1767 C CA . ARG A 1 218 ? -22.749 0.278 28.514 1.00 87.56 218 ARG A CA 1
ATOM 1768 C C . ARG A 1 218 ? -22.060 1.519 29.087 1.00 87.56 218 ARG A C 1
ATOM 1770 O O . ARG A 1 218 ? -21.948 1.652 30.303 1.00 87.56 218 ARG A O 1
ATOM 1777 N N . LEU A 1 219 ? -21.617 2.444 28.235 1.00 86.44 219 LEU A N 1
ATOM 1778 C CA . LEU A 1 219 ? -21.033 3.710 28.673 1.00 86.44 219 LEU A CA 1
ATOM 1779 C C . LEU A 1 219 ? -22.066 4.607 29.370 1.00 86.44 219 LEU A C 1
ATOM 1781 O O . LEU A 1 219 ? -21.750 5.219 30.386 1.00 86.44 219 LEU A O 1
ATOM 1785 N N . GLU A 1 220 ? -23.294 4.680 28.856 1.00 88.94 220 GLU A N 1
ATOM 1786 C CA . GLU A 1 220 ? -24.382 5.438 29.487 1.00 88.94 220 GLU A CA 1
ATOM 1787 C C . GLU A 1 220 ? -24.761 4.880 30.861 1.00 88.94 220 GLU A C 1
ATOM 1789 O O . GLU A 1 220 ? -24.989 5.651 31.794 1.00 88.94 220 GLU A O 1
ATOM 1794 N N . GLN A 1 221 ? -24.795 3.553 31.006 1.00 89.75 221 GLN A N 1
ATOM 1795 C CA . GLN A 1 221 ? -24.986 2.904 32.305 1.00 89.75 221 GLN A CA 1
ATOM 1796 C C . GLN A 1 221 ? -23.868 3.280 33.281 1.00 89.75 221 GLN A C 1
ATOM 1798 O O . GLN A 1 221 ? -24.151 3.714 34.394 1.00 89.75 221 GLN A O 1
ATOM 1803 N N . LEU A 1 222 ? -22.611 3.219 32.837 1.00 86.25 222 LEU A N 1
ATOM 1804 C CA . LEU A 1 222 ? -21.454 3.578 33.656 1.00 86.25 222 LEU A CA 1
ATOM 1805 C C . LEU A 1 222 ? -21.473 5.055 34.090 1.00 86.25 222 LEU A C 1
ATOM 1807 O O . LEU A 1 222 ? -21.138 5.365 35.229 1.00 86.25 222 LEU A O 1
ATOM 1811 N N . ILE A 1 223 ? -21.912 5.972 33.221 1.00 85.06 223 ILE A N 1
ATOM 1812 C CA . ILE A 1 223 ? -22.101 7.389 33.581 1.00 85.06 223 ILE A CA 1
ATOM 1813 C C . ILE A 1 223 ? -23.164 7.528 34.677 1.00 85.06 223 ILE A C 1
ATOM 1815 O O . ILE A 1 223 ? -22.911 8.194 35.679 1.00 85.06 223 ILE A O 1
ATOM 1819 N N . LYS A 1 224 ? -24.320 6.867 34.527 1.00 88.44 224 LYS A N 1
ATOM 1820 C CA . LYS A 1 224 ? -25.393 6.892 35.535 1.00 88.44 224 LYS A CA 1
ATOM 1821 C C . LYS A 1 224 ? -24.935 6.321 36.877 1.00 88.44 224 LYS A C 1
ATOM 1823 O O . LYS A 1 224 ? -25.282 6.874 37.914 1.00 88.44 224 LYS A O 1
ATOM 1828 N N . GLU A 1 225 ? -24.146 5.248 36.869 1.00 86.94 225 GLU A N 1
ATOM 1829 C CA . GLU A 1 225 ? -23.572 4.658 38.084 1.00 86.94 225 GLU A CA 1
ATOM 1830 C C . GLU A 1 225 ? -22.594 5.608 38.787 1.00 86.94 225 GLU A C 1
ATOM 1832 O O . GLU A 1 225 ? -22.625 5.724 40.011 1.00 86.94 225 GLU A O 1
ATOM 1837 N N . ILE A 1 226 ? -21.742 6.308 38.031 1.00 81.69 226 ILE A N 1
ATOM 1838 C CA . ILE A 1 226 ? -20.823 7.312 38.588 1.00 81.69 226 ILE A CA 1
ATOM 1839 C C . ILE A 1 226 ? -21.611 8.481 39.190 1.00 81.69 226 ILE A C 1
ATOM 1841 O O . ILE A 1 226 ? -21.331 8.890 40.315 1.00 81.69 226 ILE A O 1
ATOM 1845 N N . GLU A 1 227 ? -22.615 8.996 38.478 1.00 82.81 227 GLU A N 1
ATOM 1846 C CA . GLU A 1 227 ? -23.468 10.090 38.959 1.00 82.81 227 GLU A CA 1
ATOM 1847 C C . GLU A 1 227 ? -24.288 9.693 40.196 1.00 82.81 227 GLU A C 1
ATOM 1849 O O . GLU A 1 227 ? -24.473 10.511 41.097 1.00 82.81 227 GLU A O 1
ATOM 1854 N N . ALA A 1 228 ? -24.770 8.448 40.268 1.00 80.12 228 ALA A N 1
ATOM 1855 C CA . ALA A 1 228 ? -25.481 7.927 41.434 1.00 80.12 228 ALA A CA 1
ATOM 1856 C C . ALA A 1 228 ? -24.562 7.834 42.661 1.00 80.12 228 ALA A C 1
ATOM 1858 O O . ALA A 1 228 ? -24.919 8.342 43.721 1.00 80.12 228 ALA A O 1
ATOM 1859 N N . LYS A 1 229 ? -23.346 7.291 42.503 1.00 78.62 229 LYS A N 1
ATOM 1860 C CA . LYS A 1 229 ? -22.346 7.222 43.584 1.00 78.62 229 LYS A CA 1
ATOM 1861 C C . LYS A 1 229 ? -21.931 8.604 44.088 1.00 78.62 229 LYS A C 1
ATOM 1863 O O . LYS A 1 229 ? -21.839 8.814 45.290 1.00 78.62 229 LYS A O 1
ATOM 1868 N N . GLN A 1 230 ? -21.745 9.568 43.185 1.00 72.44 230 GLN A N 1
ATOM 1869 C CA . GLN A 1 230 ? -21.437 10.950 43.571 1.00 72.44 230 GLN A CA 1
ATOM 1870 C C . GLN A 1 230 ? -22.590 11.622 44.328 1.00 72.44 230 GLN A C 1
ATOM 1872 O O . GLN A 1 230 ? -22.344 12.432 45.212 1.00 72.44 230 GLN A O 1
ATOM 1877 N N . LYS A 1 231 ? -23.850 11.296 44.018 1.00 68.06 231 LYS A N 1
ATOM 1878 C CA . LYS A 1 231 ? -25.006 11.807 44.774 1.00 68.06 231 LYS A CA 1
ATOM 1879 C C . LYS A 1 231 ? -25.154 11.150 46.148 1.00 68.06 231 LYS A C 1
ATOM 1881 O O . LYS A 1 231 ? -25.622 11.812 47.068 1.00 68.06 231 LYS A O 1
ATOM 1886 N N . GLU A 1 232 ? -24.748 9.892 46.296 1.00 60.78 232 GLU A N 1
ATOM 1887 C CA . GLU A 1 232 ? -24.724 9.199 47.591 1.00 60.78 232 GLU A CA 1
ATOM 1888 C C . GLU A 1 232 ? -23.603 9.718 48.507 1.00 60.78 232 GLU A C 1
ATOM 1890 O O . GLU A 1 232 ? -23.843 9.906 49.696 1.00 60.78 232 GLU A O 1
ATOM 1895 N N . GLU A 1 233 ? -22.423 10.045 47.965 1.00 59.03 233 GLU A N 1
ATOM 1896 C CA . GLU A 1 233 ? -21.317 10.655 48.729 1.00 59.03 233 GLU A CA 1
ATOM 1897 C C . GLU A 1 233 ? -21.571 12.124 49.129 1.00 59.03 233 GLU A C 1
ATOM 1899 O O . GLU A 1 233 ? -20.925 12.628 50.045 1.00 59.03 233 GLU A O 1
ATOM 1904 N N . VAL A 1 234 ? -22.515 12.816 48.478 1.00 53.88 234 VAL A N 1
ATOM 1905 C CA . VAL A 1 234 ? -22.860 14.233 48.740 1.00 53.88 234 VAL A CA 1
ATOM 1906 C C . VAL A 1 234 ? -24.172 14.378 49.546 1.00 53.88 234 VAL A C 1
ATOM 1908 O O . VAL A 1 234 ? -24.650 15.485 49.785 1.00 53.88 234 VAL A O 1
ATOM 1911 N N . SER A 1 235 ? -24.755 13.275 50.030 1.00 43.81 235 SER A N 1
ATOM 1912 C CA . SER A 1 235 ? -25.883 13.299 50.980 1.00 43.81 235 SER A CA 1
ATOM 1913 C C . SER A 1 235 ? -25.383 13.624 52.405 1.00 43.81 235 SER A C 1
ATOM 1915 O O . SER A 1 235 ? -24.312 13.159 52.800 1.00 43.81 235 SER A O 1
ATOM 1917 N N . PRO A 1 236 ? -26.090 14.472 53.177 1.00 48.41 236 PRO A N 1
ATOM 1918 C CA . PRO A 1 236 ? -25.491 15.512 54.002 1.00 48.41 236 PRO A CA 1
ATOM 1919 C C . PRO A 1 236 ? -24.863 14.940 55.272 1.00 48.41 236 PRO A C 1
ATOM 1921 O O . PRO A 1 236 ? -25.559 14.516 56.192 1.00 48.41 236 PRO A O 1
ATOM 1924 N N . THR A 1 237 ? -23.537 14.998 55.358 1.00 44.09 237 THR A N 1
ATOM 1925 C CA . THR A 1 237 ? -22.864 14.958 56.657 1.00 44.09 237 THR A CA 1
ATOM 1926 C C . THR A 1 237 ? -22.599 16.407 57.060 1.00 44.09 237 THR A C 1
ATOM 1928 O O . THR A 1 237 ? -21.645 17.017 56.594 1.00 44.09 237 THR A O 1
ATOM 1931 N N . ASN A 1 238 ? -23.507 16.938 57.882 1.00 43.44 238 ASN A N 1
ATOM 1932 C CA . ASN A 1 238 ? -23.408 18.161 58.683 1.00 43.44 238 ASN A CA 1
ATOM 1933 C C . ASN A 1 238 ? -23.199 19.488 57.929 1.00 43.44 238 ASN A C 1
ATOM 1935 O O . ASN A 1 238 ? -22.084 19.964 57.734 1.00 43.44 238 ASN A O 1
ATOM 1939 N N . GLU A 1 239 ? -24.319 20.163 57.656 1.00 43.62 239 GLU A N 1
ATOM 1940 C CA . GLU A 1 239 ? -24.403 21.622 57.787 1.00 43.62 239 GLU A CA 1
ATOM 1941 C C . GLU A 1 239 ? -24.174 22.001 59.267 1.00 43.62 239 GLU A C 1
ATOM 1943 O O . GLU A 1 239 ? -25.113 22.275 60.005 1.00 43.62 239 GLU A O 1
ATOM 1948 N N . GLU A 1 240 ? -22.926 21.975 59.727 1.00 45.50 240 GLU A N 1
ATOM 1949 C CA . GLU A 1 240 ? -22.505 22.697 60.929 1.00 45.50 240 GLU A CA 1
ATOM 1950 C C . GLU A 1 240 ? -21.287 23.547 60.558 1.00 45.50 240 GLU A C 1
ATOM 1952 O O . GLU A 1 240 ? -20.213 23.024 60.271 1.00 45.50 240 GLU A O 1
ATOM 1957 N N . ASP A 1 241 ? -21.526 24.859 60.485 1.00 51.19 241 ASP A N 1
ATOM 1958 C CA . ASP A 1 241 ? -20.583 25.982 60.531 1.00 51.19 241 ASP A CA 1
ATOM 1959 C C . ASP A 1 241 ? -19.095 25.681 60.266 1.00 51.19 241 ASP A C 1
ATOM 1961 O O . ASP A 1 241 ? -18.336 25.360 61.181 1.00 51.19 241 ASP A O 1
ATOM 1965 N N . ASP A 1 242 ? -18.627 25.971 59.045 1.00 48.75 242 ASP A N 1
ATOM 1966 C CA . ASP A 1 242 ? -17.208 26.265 58.808 1.00 48.75 242 ASP A CA 1
ATOM 1967 C C . ASP A 1 242 ? -17.018 27.775 58.527 1.00 48.75 242 ASP A C 1
ATOM 1969 O O . ASP A 1 242 ? -17.200 28.235 57.393 1.00 48.75 242 ASP A O 1
ATOM 1973 N N . PRO A 1 243 ? -16.672 28.598 59.540 1.00 51.06 243 PRO A N 1
ATOM 1974 C CA . PRO A 1 243 ? -16.494 30.042 59.385 1.00 51.06 243 PRO A CA 1
ATOM 1975 C C . PRO A 1 243 ? -15.138 30.431 58.757 1.00 51.06 243 PRO A C 1
ATOM 1977 O O . PRO A 1 243 ? -14.760 31.604 58.801 1.00 51.06 243 PRO A O 1
ATOM 1980 N N . LEU A 1 244 ? -14.376 29.494 58.175 1.00 55.12 244 LEU A N 1
ATOM 1981 C CA . LEU A 1 244 ? -13.000 29.743 57.709 1.00 55.12 244 LEU A CA 1
ATOM 1982 C C . LEU A 1 244 ? -12.823 29.998 56.204 1.00 55.12 244 LEU A C 1
ATOM 1984 O O . LEU A 1 244 ? -11.725 30.375 55.788 1.00 55.12 244 LEU A O 1
ATOM 1988 N N . PHE A 1 245 ? -13.873 29.910 55.384 1.00 57.28 245 PHE A N 1
ATOM 1989 C CA . PHE A 1 245 ? -13.777 30.181 53.940 1.00 57.28 245 PHE A CA 1
ATOM 1990 C C . PHE A 1 245 ? -14.653 31.352 53.495 1.00 57.28 245 PHE A C 1
ATOM 1992 O O . PHE A 1 245 ? -15.510 31.243 52.620 1.00 57.28 245 PHE A O 1
ATOM 1999 N N . GLY A 1 246 ? -14.376 32.522 54.074 1.00 50.56 246 GLY A N 1
ATOM 2000 C CA . GLY A 1 246 ? -14.860 33.797 53.557 1.00 50.56 246 GLY A CA 1
ATOM 2001 C C . GLY A 1 246 ? -14.530 33.969 52.069 1.00 50.56 246 GLY A C 1
ATOM 2002 O O . GLY A 1 246 ? -13.422 33.676 51.612 1.00 50.56 246 GLY A O 1
ATOM 2003 N N . THR A 1 247 ? -15.517 34.463 51.321 1.00 58.19 247 THR A N 1
ATOM 2004 C CA . THR A 1 247 ? -15.465 34.823 49.897 1.00 58.19 247 THR A CA 1
ATOM 2005 C C . THR A 1 247 ? -14.116 35.415 49.487 1.00 58.19 247 THR A C 1
ATOM 2007 O O . THR A 1 247 ? -13.804 36.567 49.804 1.00 58.19 247 THR A O 1
ATOM 2010 N N . LYS A 1 248 ? -13.318 34.650 48.732 1.00 56.56 248 LYS A N 1
ATOM 2011 C CA . LYS A 1 248 ? -12.104 35.177 48.106 1.00 56.56 248 LYS A CA 1
ATOM 2012 C C . LYS A 1 248 ? -12.490 36.136 46.979 1.00 56.56 248 LYS A C 1
ATOM 2014 O O . LYS A 1 248 ? -13.055 35.747 45.960 1.00 56.56 248 LYS A O 1
ATOM 2019 N N . LYS A 1 249 ? -12.178 37.411 47.218 1.00 56.44 249 LYS A N 1
ATOM 2020 C CA . LYS A 1 249 ? -12.134 38.523 46.261 1.00 56.44 249 LYS A CA 1
ATOM 2021 C C . LYS A 1 249 ? -11.541 38.064 44.921 1.00 56.44 249 LYS A C 1
ATOM 2023 O O . LYS A 1 249 ? -10.455 37.491 44.901 1.00 56.44 249 LYS A O 1
ATOM 2028 N N . LYS A 1 250 ? -12.245 38.357 43.824 1.00 50.12 250 LYS A N 1
ATOM 2029 C CA . LYS A 1 250 ? -11.733 38.225 42.454 1.00 50.12 250 LYS A CA 1
ATOM 2030 C C . LYS A 1 250 ? -10.501 39.125 42.284 1.00 50.12 250 LYS A C 1
ATOM 2032 O O . LYS A 1 250 ? -10.586 40.317 42.590 1.00 50.12 250 LYS A O 1
ATOM 2037 N N . TRP A 1 251 ? -9.399 38.554 41.811 1.00 51.22 251 TRP A N 1
ATOM 2038 C CA . TRP A 1 251 ? -8.379 39.274 41.048 1.00 51.22 251 TRP A CA 1
ATOM 2039 C C . TRP A 1 251 ? -8.615 38.995 39.571 1.00 51.22 251 TRP A C 1
ATOM 2041 O O . TRP A 1 251 ? -8.986 37.839 39.260 1.00 51.22 251 TRP A O 1
#

Secondary structure (DSSP, 8-state):
-HHHHHHHHHHHHHHHHHHHHHHHHHHHHHHHHHHHHHHHHHHHHHHHHHHHHHTTT----HHHHHHHHHHHHHHHHHHHHH-TT-TTHHHHHHHHHHHHHT-PPPS-SS----SSHHHHHHHHHHHHHHHHHHHHHHHTTSS-HHHHHHHHHHHHHHHHHHHHHHHHHHHHHHHHTT-HHHHHHHHHHHHHHHHHHGGG--HHHHHHHHHHHHHHHHHHHHHHHHHHHHHHHTS-S-----TT-------

Foldseek 3Di:
DVVVVVVVVVVVVVVVVVVVVVVVVVVVVLLVVLQVLLVVLQVLLVLLVVLLVLCVLAQADPVLNLLSLVSSLVSLVSSCVSPVPPPCSVVSNVVSVVCSVVDDHDPDPARDQDLDPVVLVSNLVSLVSSLVSLVVCCVVVVDPPVRNVVRNLVSLVRNLCSLQVNLLSQLVVCVVVLVLVSNVVSLVSNVVSLVVCVVVVDVVSVVSVVSSVVSVVSSVVSVVVVVVVVVVVVDDDDPDDDPPDDDDDDD

Radius of gyration: 33.89 Å; chains: 1; bounding box: 71×57×123 Å

Sequence (251 aa):
MNLTVIILSGITILIISLLVSGYLQKRAQILAEKRQKATTHFYQGLNTAKVLDLLRGVVVPSDIMKYLFNLVETHYKKAKEFWPQYPNIDAEIDKIVLRKESYKPSQKPKNPVPSDEQKIVAISNRLRKLDKHLRQLAQSAYLPDEQYRAWHAWLVREVARIEIDGAIKLAERALEKQAVATCKTHLGFLAERVAAYEKLGDDFIAERRKHLDDITHRLEQLIKEIEAKQKEEVSPTNEEDDPLFGTKKKW

pLDDT: mean 86.5, std 11.87, range [43.44, 97.12]